Protein AF-A0A7J0FI01-F1 (afdb_monomer)

Secondary structure (DSSP, 8-state):
-HHHHHHHHH-HHHHHHHS--EE-TTT--EESTTHHHHHHHH--S--HHHIIIIIHHHHHHHHHHHHH---HHHHHHHHHHHHHHHTTHHHHTSS-TTHHHHHHHHHHHHHHHHHH-TTSHHHHHHHHHHHHHHHHHHHT--SS--S---------------------SS-HHHHHHHHHHHHHTHHHHHHHHHHHHHHS-HHHHHHHHHHHHHHHTTS-HHHHHHHHHHHHHHTT-GGGPPPS-------------------HHHHHHHHHHHHHHHHHHHHHHHHHHTTS-S--

Foldseek 3Di:
DVVLVCCQPVNPLVVCVVFPFDADPVVRDTGPLVCLVSLLVRQAQEAPCCLVVRLQVQLVVLQVSLVVDPDPVSSVVSPVSSLSSLLSLLSCLHNYLQLLPCVVVVLVVLLVCLVPPPSNLLSSLNSLLSLLVVLCVQLVVDDDDDDDDDDDDDDDDDDDDDDPPVPPSRHNVVSVSNLVSLQVSLLSNLLSLLVSLLVDDPVSNVSSLSSNLSSLLSYDPVSLVVSLVVLCVVLVNVVPDPDPDDDDDDDDDDDDDDPPDQDPSSVVSVVVSVCSVVSNVVSVVSVVVVVPDDDD

InterPro domains:
  IPR012978 RRP12, HEAT domain [PF08161] (6-197)

Solvent-accessible surface area (backbone atoms only — not comparable to full-atom values): 17340 Å² total; per-residue (Å²): 114,72,69,59,56,44,36,64,75,65,28,60,70,57,48,44,69,78,53,54,68,45,74,42,83,88,78,72,46,68,42,60,62,78,47,46,70,49,45,39,73,49,40,52,62,31,47,52,55,51,43,62,73,51,42,45,56,50,20,52,48,27,44,52,53,22,74,74,44,84,54,64,70,60,20,53,50,28,40,50,49,15,54,43,42,59,53,28,49,36,17,38,30,35,65,37,72,39,48,63,77,37,42,74,62,48,49,57,54,49,48,53,38,52,76,72,36,82,86,45,47,59,42,53,18,50,19,52,30,41,50,44,51,57,31,32,59,65,65,65,71,66,83,88,75,84,92,75,82,77,78,83,79,76,78,92,72,94,74,95,74,78,94,69,78,76,77,62,89,76,39,55,71,52,28,52,46,31,50,54,48,52,32,74,49,27,66,64,49,45,50,46,48,54,63,42,44,77,77,45,58,76,91,55,36,58,44,43,51,53,22,46,53,41,48,53,71,57,38,58,68,67,60,51,53,50,54,49,53,57,48,28,54,74,48,69,50,68,89,77,63,80,81,92,80,80,91,78,86,88,84,90,84,91,79,91,78,81,90,71,84,73,50,72,69,52,52,51,34,54,49,49,45,48,44,56,50,52,61,47,50,56,48,52,54,58,58,59,61,73,74,69,79,83,81,133

Nearest PDB structures (foldseek):
  7wtx-assembly1_K  TM=5.411E-01  e=5.285E-07  Homo sapiens
  7wtu-assembly1_K  TM=5.414E-01  e=5.055E-07  Homo sapiens
  7wtw-assembly1_K  TM=5.374E-01  e=1.253E-05  Homo sapiens

Structure (mmCIF, N/CA/C/O backbone):
data_AF-A0A7J0FI01-F1
#
_entry.id   AF-A0A7J0FI01-F1
#
loop_
_atom_site.group_PDB
_atom_site.id
_atom_site.type_symbol
_atom_site.label_atom_id
_atom_site.label_alt_id
_atom_site.label_comp_id
_atom_site.label_asym_id
_atom_site.label_entity_id
_atom_site.label_seq_id
_atom_site.pdbx_PDB_ins_code
_atom_site.Cartn_x
_atom_site.Cartn_y
_atom_site.Cartn_z
_atom_site.occupancy
_atom_site.B_iso_or_equiv
_atom_site.auth_seq_id
_atom_site.auth_comp_id
_atom_site.auth_asym_id
_atom_site.auth_atom_id
_atom_site.pdbx_PDB_model_num
ATOM 1 N N . MET A 1 1 ? -0.366 17.768 -19.518 1.00 55.47 1 MET A N 1
ATOM 2 C CA . MET A 1 1 ? -1.693 18.151 -18.984 1.00 55.47 1 MET A CA 1
ATOM 3 C C . MET A 1 1 ? -2.775 17.128 -19.343 1.00 55.47 1 MET A C 1
ATOM 5 O O . MET A 1 1 ? -3.400 16.618 -18.429 1.00 55.47 1 MET A O 1
ATOM 9 N N . TYR A 1 2 ? -2.934 16.732 -20.615 1.00 63.94 2 TYR A N 1
ATOM 10 C CA . TYR A 1 2 ? -4.004 15.812 -21.059 1.00 63.94 2 TYR A CA 1
ATOM 11 C C . TYR A 1 2 ? -4.051 14.431 -20.372 1.00 63.94 2 TYR A C 1
ATOM 13 O O . TYR A 1 2 ? -5.127 13.966 -20.002 1.00 63.94 2 TYR A O 1
ATOM 21 N N . TRP A 1 3 ? -2.901 13.798 -20.125 1.00 65.62 3 TRP A N 1
ATOM 22 C CA . TRP A 1 3 ? -2.858 12.483 -19.468 1.00 65.62 3 TRP A CA 1
ATOM 23 C C . TRP A 1 3 ? -3.247 12.513 -17.984 1.00 65.62 3 TRP A C 1
ATOM 25 O O . TRP A 1 3 ? -3.743 11.518 -17.467 1.00 65.62 3 TRP A O 1
ATOM 35 N N . LEU A 1 4 ? -3.084 13.659 -17.315 1.00 71.94 4 LEU A N 1
ATOM 36 C CA . LEU A 1 4 ? -3.450 13.826 -15.904 1.00 71.94 4 LEU A CA 1
ATOM 37 C C . LEU A 1 4 ? -4.969 13.773 -15.731 1.00 71.94 4 LEU A C 1
ATOM 39 O O . LEU A 1 4 ? -5.484 12.988 -14.941 1.00 71.94 4 LEU A O 1
ATOM 43 N N . CYS A 1 5 ? -5.681 14.564 -16.539 1.00 66.94 5 CYS A N 1
ATOM 44 C CA . CYS A 1 5 ? -7.140 14.595 -16.547 1.00 66.94 5 CYS A CA 1
ATOM 45 C C . CYS A 1 5 ? -7.731 13.234 -16.928 1.00 66.94 5 CYS A C 1
ATOM 47 O O . CYS A 1 5 ? -8.757 12.854 -16.378 1.00 66.94 5 CYS A O 1
ATOM 49 N N . CYS A 1 6 ? -7.070 12.474 -17.811 1.00 69.69 6 CYS A N 1
ATOM 50 C CA . CYS A 1 6 ? -7.510 11.121 -18.147 1.00 69.69 6 CYS A CA 1
ATOM 51 C C . CYS A 1 6 ? -7.448 10.175 -16.945 1.00 69.69 6 CYS A C 1
ATOM 53 O O . CYS A 1 6 ? -8.408 9.446 -16.726 1.00 69.69 6 CYS A O 1
ATOM 55 N N . VAL A 1 7 ? -6.362 10.173 -16.159 1.00 70.81 7 VAL A N 1
ATOM 56 C CA . VAL A 1 7 ? -6.252 9.270 -14.992 1.00 70.81 7 VAL A CA 1
ATOM 57 C C . VAL A 1 7 ? -7.341 9.557 -13.972 1.00 70.81 7 VAL A C 1
ATOM 59 O O . VAL A 1 7 ? -7.954 8.619 -13.475 1.00 70.81 7 VAL A O 1
ATOM 62 N N . ILE A 1 8 ? -7.637 10.833 -13.738 1.00 71.44 8 ILE A N 1
ATOM 63 C CA . ILE A 1 8 ? -8.691 11.250 -12.810 1.00 71.44 8 ILE A CA 1
ATOM 64 C C . ILE A 1 8 ? -10.086 10.910 -13.361 1.00 71.44 8 ILE A C 1
ATOM 66 O O . ILE A 1 8 ? -10.931 10.420 -12.624 1.00 71.44 8 ILE A O 1
ATOM 70 N N . ALA A 1 9 ? -10.342 11.158 -14.650 1.00 70.56 9 ALA A N 1
ATOM 71 C CA . ALA A 1 9 ? -11.678 11.002 -15.232 1.00 70.56 9 ALA A CA 1
ATOM 72 C C . ALA A 1 9 ? -12.030 9.553 -15.608 1.00 70.56 9 ALA A C 1
ATOM 74 O O . ALA A 1 9 ? -13.193 9.161 -15.555 1.00 70.56 9 ALA A O 1
ATOM 75 N N . ILE A 1 10 ? -11.044 8.768 -16.046 1.00 79.75 10 ILE A N 1
ATOM 76 C CA . ILE A 1 10 ? -11.244 7.423 -16.603 1.00 79.75 10 ILE A CA 1
ATOM 77 C C . ILE A 1 10 ? -10.832 6.341 -15.590 1.00 79.75 10 ILE A C 1
ATOM 79 O O . ILE A 1 10 ? -11.421 5.259 -15.579 1.00 79.75 10 ILE A O 1
ATOM 83 N N . GLY A 1 11 ? -9.863 6.632 -14.720 1.00 82.38 11 GLY A N 1
ATOM 84 C CA . GLY A 1 11 ? -9.314 5.696 -13.742 1.00 82.38 11 GLY A CA 1
ATOM 85 C C . GLY A 1 11 ? -8.123 4.884 -14.276 1.00 82.38 11 GLY A C 1
ATOM 86 O O . GLY A 1 11 ? -7.988 4.671 -15.489 1.00 82.38 11 GLY A O 1
ATOM 87 N N . PRO A 1 12 ? -7.236 4.407 -13.381 1.00 85.69 12 PRO A N 1
ATOM 88 C CA . PRO A 1 12 ? -6.020 3.686 -13.768 1.00 85.69 12 PRO A CA 1
ATOM 89 C C . PRO A 1 12 ? -6.296 2.379 -14.508 1.00 85.69 12 PRO A C 1
ATOM 91 O O . PRO A 1 12 ? -5.548 2.027 -15.414 1.00 85.69 12 PRO A O 1
ATOM 94 N N . GLU A 1 13 ? -7.371 1.680 -14.153 1.00 86.50 13 GLU A N 1
ATOM 95 C CA . GLU A 1 13 ? -7.697 0.348 -14.670 1.00 86.50 13 GLU A CA 1
ATOM 96 C C . GLU A 1 13 ? -7.953 0.389 -16.182 1.00 86.50 13 GLU A C 1
ATOM 98 O O . GLU A 1 13 ? -7.340 -0.332 -16.972 1.00 86.50 13 GLU A O 1
ATOM 103 N N . LYS A 1 14 ? -8.805 1.325 -16.607 1.00 85.50 14 LYS A N 1
ATOM 104 C CA . LYS A 1 14 ? -9.127 1.556 -18.017 1.00 85.50 14 LYS A CA 1
ATOM 105 C C . LYS A 1 14 ? -7.931 2.098 -18.797 1.00 85.50 14 LYS A C 1
ATOM 107 O O . LYS A 1 14 ? -7.712 1.678 -19.929 1.00 85.50 14 LYS A O 1
ATOM 112 N N . ILE A 1 15 ? -7.135 2.993 -18.208 1.00 87.31 15 ILE A N 1
ATOM 113 C CA . ILE A 1 15 ? -5.937 3.519 -18.880 1.00 87.31 15 ILE A CA 1
ATOM 114 C C . ILE A 1 15 ? -4.914 2.424 -19.115 1.00 87.31 15 ILE A C 1
ATOM 116 O O . ILE A 1 15 ? -4.394 2.331 -20.217 1.00 87.31 15 ILE A O 1
ATOM 120 N N . LEU A 1 16 ? -4.649 1.581 -18.122 1.00 86.31 16 LEU A N 1
ATOM 121 C CA . LEU A 1 16 ? -3.702 0.478 -18.266 1.00 86.31 16 LEU A CA 1
ATOM 122 C C . LEU A 1 16 ? -4.223 -0.625 -19.191 1.00 86.31 16 LEU A C 1
ATOM 124 O O . LEU A 1 16 ? -3.423 -1.346 -19.777 1.00 86.31 16 LEU A O 1
ATOM 128 N N . THR A 1 17 ? -5.542 -0.716 -19.381 1.00 85.56 17 THR A N 1
ATOM 129 C CA . THR A 1 17 ? -6.145 -1.573 -20.412 1.00 85.56 17 THR A CA 1
ATOM 130 C C . THR A 1 17 ? -5.902 -1.019 -21.822 1.00 85.56 17 THR A C 1
ATOM 132 O O . THR A 1 17 ? -5.594 -1.777 -22.736 1.00 85.56 17 THR A O 1
ATOM 135 N N . LEU A 1 18 ? -6.021 0.299 -22.014 1.00 85.75 18 LEU A N 1
ATOM 136 C CA . LEU A 1 18 ? -5.811 0.953 -23.315 1.00 85.75 18 LEU A CA 1
ATOM 137 C C . LEU A 1 18 ? -4.326 1.144 -23.658 1.00 85.75 18 LEU A C 1
ATOM 139 O O . LEU A 1 18 ? -3.939 1.092 -24.822 1.00 85.75 18 LEU A O 1
ATOM 143 N N . LEU A 1 19 ? -3.502 1.392 -22.643 1.00 86.56 19 LEU A N 1
ATOM 144 C CA . LEU A 1 19 ? -2.071 1.662 -22.732 1.00 86.56 19 LEU A CA 1
ATOM 145 C C . LEU A 1 19 ? -1.326 0.781 -21.727 1.00 86.56 19 LEU A C 1
ATOM 147 O O . LEU A 1 19 ? -0.858 1.273 -20.693 1.00 86.56 19 LEU A O 1
ATOM 151 N N . PRO A 1 20 ? -1.204 -0.526 -22.013 1.00 86.12 20 PRO A N 1
ATOM 152 C CA . PRO A 1 20 ? -0.473 -1.424 -21.143 1.00 86.12 20 PRO A CA 1
ATOM 153 C C . PRO A 1 20 ? 0.997 -1.010 -21.071 1.00 86.12 20 PRO A C 1
ATOM 155 O O . PRO A 1 20 ? 1.620 -0.614 -22.064 1.00 86.12 20 PRO A O 1
ATOM 158 N N . ILE A 1 21 ? 1.554 -1.112 -19.869 1.00 87.38 21 ILE A N 1
ATOM 159 C CA . ILE A 1 21 ? 2.995 -1.046 -19.653 1.00 87.38 21 ILE A CA 1
ATOM 160 C C . ILE A 1 21 ? 3.523 -2.449 -19.943 1.00 87.38 21 ILE A C 1
ATOM 162 O O . ILE A 1 21 ? 3.142 -3.396 -19.261 1.00 87.38 21 ILE A O 1
ATOM 166 N N . ASN A 1 22 ? 4.364 -2.586 -20.966 1.00 80.06 22 ASN A N 1
ATOM 167 C CA . ASN A 1 22 ? 4.876 -3.886 -21.393 1.00 80.06 22 ASN A CA 1
ATOM 168 C C . ASN A 1 22 ? 6.391 -3.854 -21.592 1.00 80.06 22 ASN A C 1
ATOM 170 O O . ASN A 1 22 ? 6.967 -2.805 -21.899 1.00 80.06 22 ASN A O 1
ATOM 174 N N . THR A 1 23 ? 7.017 -5.016 -21.453 1.00 75.69 23 THR A N 1
ATOM 175 C CA . THR A 1 23 ? 8.436 -5.233 -21.732 1.00 75.69 23 THR A CA 1
ATOM 176 C C . THR A 1 23 ? 8.562 -6.068 -22.996 1.00 75.69 23 THR A C 1
ATOM 178 O O . THR A 1 23 ? 8.040 -7.177 -23.066 1.00 75.69 23 THR A O 1
ATOM 181 N N . ASN A 1 24 ? 9.272 -5.549 -23.994 1.00 74.12 24 ASN A N 1
ATOM 182 C CA . ASN A 1 24 ? 9.609 -6.304 -25.192 1.00 74.12 24 ASN A CA 1
ATOM 183 C C . ASN A 1 24 ? 10.858 -7.138 -24.902 1.00 74.12 24 ASN A C 1
ATOM 185 O O . ASN A 1 24 ? 11.922 -6.581 -24.629 1.00 74.12 24 ASN A O 1
ATOM 189 N N . ALA A 1 25 ? 10.728 -8.464 -24.949 1.00 67.19 25 ALA A N 1
ATOM 190 C CA . ALA A 1 25 ? 11.825 -9.382 -24.640 1.00 67.19 25 ALA A CA 1
ATOM 191 C C . ALA A 1 25 ? 12.966 -9.326 -25.674 1.00 67.19 25 ALA A C 1
ATOM 193 O O . ALA A 1 25 ? 14.121 -9.530 -25.314 1.00 67.19 25 ALA A O 1
ATOM 194 N N . GLU A 1 26 ? 12.647 -9.016 -26.934 1.00 66.88 26 GLU A N 1
ATOM 195 C CA . GLU A 1 26 ? 13.613 -8.996 -28.042 1.00 66.88 26 GLU A CA 1
ATOM 196 C 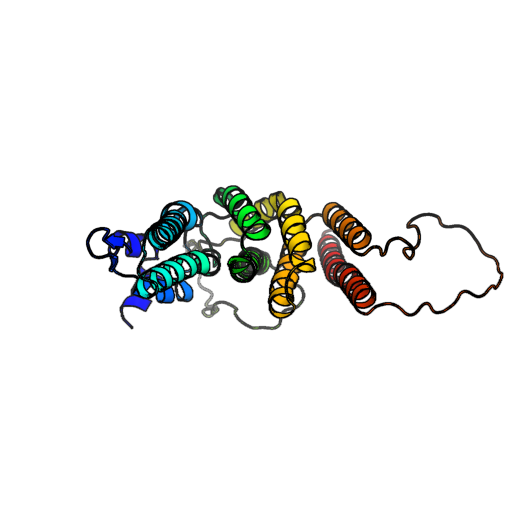C . GLU A 1 26 ? 14.566 -7.795 -27.954 1.00 66.88 26 GLU A C 1
ATOM 198 O O . GLU A 1 26 ? 15.783 -7.963 -28.001 1.00 66.88 26 GLU A O 1
ATOM 203 N N . ASP A 1 27 ? 14.022 -6.596 -27.720 1.00 67.50 27 ASP A N 1
ATOM 204 C CA . ASP A 1 27 ? 14.804 -5.351 -27.686 1.00 67.50 27 ASP A CA 1
ATOM 205 C C . ASP A 1 27 ? 15.098 -4.841 -26.266 1.00 67.50 27 ASP A C 1
ATOM 207 O O . ASP A 1 27 ? 15.739 -3.801 -26.091 1.00 67.50 27 ASP A O 1
ATOM 211 N N . LEU A 1 28 ? 14.602 -5.532 -25.232 1.00 69.81 28 LEU A N 1
ATOM 212 C CA . LEU A 1 28 ? 14.660 -5.112 -23.823 1.00 69.81 28 LEU A CA 1
ATOM 213 C C . LEU A 1 28 ? 14.077 -3.703 -23.582 1.00 69.81 28 LEU A C 1
ATOM 215 O O . LEU A 1 28 ? 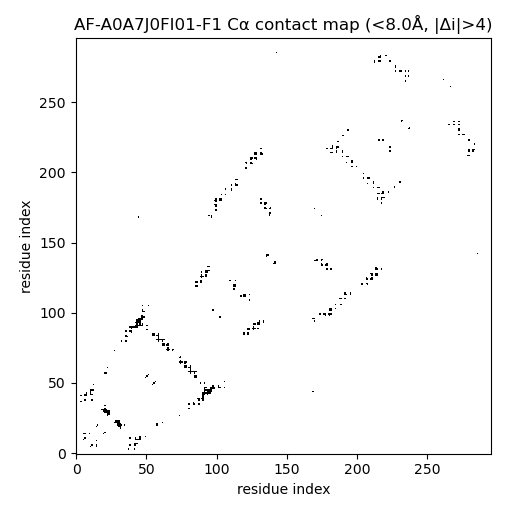14.402 -3.034 -22.595 1.00 69.81 28 LEU A O 1
ATOM 219 N N . THR A 1 29 ? 13.217 -3.235 -24.490 1.00 76.75 29 THR A N 1
ATOM 220 C CA . THR A 1 29 ? 12.555 -1.931 -24.415 1.00 76.75 29 THR A CA 1
ATOM 221 C C . THR A 1 29 ? 11.274 -2.034 -23.600 1.00 76.75 29 THR A C 1
ATOM 223 O O . THR A 1 29 ? 10.560 -3.035 -23.639 1.00 76.75 29 THR A O 1
ATOM 226 N N . CYS A 1 30 ? 10.975 -0.989 -22.829 1.00 82.56 30 CYS A N 1
ATOM 227 C CA . CYS A 1 30 ? 9.766 -0.927 -22.015 1.00 82.56 30 CYS A CA 1
ATOM 228 C C . CYS A 1 30 ? 8.844 0.166 -22.552 1.00 82.56 30 CYS A C 1
ATOM 230 O O . CYS A 1 30 ? 9.225 1.336 -22.624 1.00 82.56 30 CYS A O 1
ATOM 232 N N . SER A 1 31 ? 7.625 -0.215 -22.915 1.00 86.56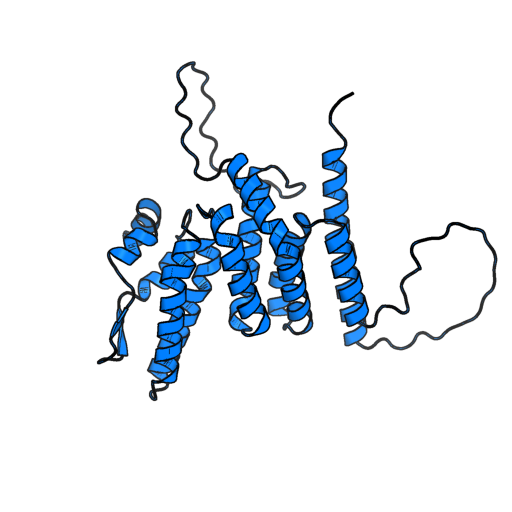 31 SER A N 1
ATOM 233 C CA . SER A 1 31 ? 6.614 0.704 -23.435 1.00 86.56 31 SER A CA 1
ATOM 234 C C . SER A 1 31 ? 5.816 1.326 -22.294 1.00 86.56 31 SER A C 1
ATOM 236 O O . SER A 1 31 ? 5.540 0.675 -21.290 1.00 86.56 31 SER A O 1
ATOM 238 N N . ASN A 1 32 ? 5.433 2.594 -22.451 1.00 88.25 32 ASN A N 1
ATOM 239 C CA . ASN A 1 32 ? 4.538 3.320 -21.540 1.00 88.25 32 ASN A CA 1
ATOM 240 C C . ASN A 1 32 ? 4.992 3.440 -20.070 1.00 88.25 32 ASN A C 1
ATOM 242 O O . ASN A 1 32 ? 4.208 3.849 -19.219 1.00 88.25 32 ASN A O 1
ATOM 246 N N . VAL A 1 33 ? 6.268 3.188 -19.752 1.00 90.62 33 VAL A N 1
ATOM 247 C CA . VAL A 1 33 ? 6.820 3.332 -18.383 1.00 90.62 33 VAL A CA 1
ATOM 248 C C . VAL A 1 33 ? 6.695 4.747 -17.810 1.00 90.62 33 VAL A C 1
ATOM 250 O O . VAL A 1 33 ? 6.675 4.928 -16.593 1.00 90.62 33 VAL A O 1
ATOM 253 N N . TRP A 1 34 ? 6.539 5.753 -18.675 1.00 90.50 34 TRP A N 1
ATOM 254 C CA . TRP A 1 34 ? 6.242 7.136 -18.295 1.00 90.50 34 TRP A CA 1
ATOM 255 C C . TRP A 1 34 ? 4.899 7.285 -17.554 1.00 90.50 34 TRP A C 1
ATOM 257 O O . TRP A 1 34 ? 4.698 8.286 -16.867 1.00 90.50 34 TRP A O 1
ATOM 267 N N . LEU A 1 35 ? 4.003 6.291 -17.629 1.00 91.25 35 LEU A N 1
ATOM 268 C CA . LEU A 1 35 ? 2.755 6.268 -16.864 1.00 91.25 35 LEU A CA 1
ATOM 269 C C . LEU A 1 35 ? 2.984 6.047 -15.367 1.00 91.25 35 LEU A C 1
ATOM 271 O O . LEU A 1 35 ? 2.210 6.566 -14.572 1.00 91.25 35 LEU A O 1
ATOM 275 N N . ILE A 1 36 ? 4.040 5.340 -14.953 1.00 92.88 36 ILE A N 1
ATOM 276 C CA . ILE A 1 36 ? 4.298 5.023 -13.536 1.00 92.88 36 ILE A CA 1
ATOM 277 C C . ILE A 1 36 ? 4.303 6.282 -12.642 1.00 92.88 36 ILE A C 1
ATOM 279 O O . ILE A 1 36 ? 3.531 6.330 -11.682 1.00 92.88 36 ILE A O 1
ATOM 283 N N . PRO A 1 37 ? 5.107 7.333 -12.912 1.00 91.44 37 PRO A N 1
ATOM 284 C CA . PRO A 1 37 ? 5.087 8.540 -12.081 1.00 91.44 37 PRO A CA 1
ATOM 285 C C . PRO A 1 37 ? 3.747 9.291 -12.125 1.00 91.44 37 PRO A C 1
ATOM 287 O O . PRO A 1 37 ? 3.390 9.956 -11.155 1.00 91.44 37 PRO A O 1
ATOM 290 N N . ILE A 1 38 ? 2.979 9.173 -13.212 1.00 90.44 38 ILE A N 1
ATOM 291 C CA . ILE A 1 38 ? 1.645 9.779 -13.310 1.00 90.44 38 ILE A CA 1
ATOM 292 C C . ILE A 1 38 ? 0.665 9.011 -12.423 1.00 90.44 38 ILE A C 1
ATOM 294 O O . ILE A 1 38 ? -0.014 9.607 -11.592 1.00 90.44 38 ILE A O 1
ATOM 298 N N . LEU A 1 39 ? 0.633 7.684 -12.529 1.00 91.31 39 LEU A N 1
ATOM 299 C CA . LEU A 1 39 ? -0.226 6.836 -11.708 1.00 91.31 39 LEU A CA 1
ATOM 300 C C . LEU A 1 39 ? 0.049 7.053 -10.214 1.00 91.31 39 LEU A C 1
ATOM 302 O O . LEU A 1 39 ? -0.883 7.210 -9.431 1.00 91.31 39 LEU A O 1
ATOM 306 N N . ARG A 1 40 ? 1.322 7.181 -9.824 1.00 92.19 40 ARG A N 1
ATOM 307 C CA . ARG A 1 40 ? 1.720 7.464 -8.435 1.00 92.19 40 ARG A CA 1
ATOM 308 C C . ARG A 1 40 ? 1.040 8.709 -7.861 1.00 92.19 40 ARG A C 1
ATOM 310 O O . ARG A 1 40 ? 0.675 8.734 -6.686 1.00 92.19 40 ARG A O 1
ATOM 317 N N . ASN A 1 41 ? 0.885 9.748 -8.672 1.00 88.06 41 ASN A N 1
ATOM 318 C CA . ASN A 1 41 ? 0.371 11.029 -8.204 1.00 88.06 41 ASN A CA 1
ATOM 319 C C . ASN A 1 41 ? -1.153 11.112 -8.317 1.00 88.06 41 ASN A C 1
ATOM 321 O O . ASN A 1 41 ? -1.782 11.658 -7.418 1.00 88.06 41 ASN A O 1
ATOM 325 N N . TYR A 1 42 ? -1.748 10.519 -9.353 1.00 85.81 42 TYR A N 1
ATOM 326 C CA . TYR A 1 42 ? -3.138 10.797 -9.730 1.00 85.81 42 TYR A CA 1
ATOM 327 C C . TYR A 1 42 ? -4.113 9.636 -9.532 1.00 85.81 42 TYR A C 1
ATOM 329 O O . TYR A 1 42 ? -5.310 9.831 -9.721 1.00 85.81 42 TYR A O 1
ATOM 337 N N . VAL A 1 43 ? -3.646 8.447 -9.141 1.00 87.75 43 VAL A N 1
ATOM 338 C CA . VAL A 1 43 ? -4.561 7.362 -8.765 1.00 87.75 43 VAL A CA 1
ATOM 339 C C . VAL A 1 43 ? -5.287 7.710 -7.467 1.00 87.75 43 VAL A C 1
ATOM 341 O O . VAL A 1 43 ? -4.661 8.038 -6.455 1.00 87.75 43 VAL A O 1
ATOM 344 N N . VAL A 1 44 ? -6.615 7.636 -7.542 1.00 84.56 44 VAL A N 1
ATOM 345 C CA . VAL A 1 44 ? -7.590 7.731 -6.451 1.00 84.56 44 VAL A CA 1
ATOM 346 C C . VAL A 1 44 ? -8.766 6.822 -6.837 1.00 84.56 44 VAL A C 1
ATOM 348 O O . VAL A 1 44 ? -8.982 6.590 -8.027 1.00 84.56 44 VAL A O 1
ATOM 351 N N . GLU A 1 45 ? -9.504 6.295 -5.860 1.00 87.62 45 GLU A N 1
ATOM 352 C CA . GLU A 1 45 ? -10.727 5.500 -6.083 1.00 87.62 45 GLU A CA 1
ATOM 353 C C . GLU A 1 45 ? -10.521 4.243 -6.947 1.00 87.62 45 GLU A C 1
ATOM 355 O O . GLU A 1 45 ? -11.364 3.870 -7.760 1.00 87.62 45 GLU A O 1
ATOM 360 N N . SER A 1 46 ? -9.390 3.557 -6.761 1.00 89.56 46 SER A N 1
ATOM 361 C CA . SER A 1 46 ? -9.034 2.356 -7.531 1.00 89.56 46 SER A CA 1
ATOM 362 C C . SER A 1 46 ? -9.216 1.061 -6.736 1.00 89.56 46 SER A C 1
ATOM 364 O O . SER A 1 46 ? -9.181 1.062 -5.507 1.00 89.56 46 SER A O 1
ATOM 366 N N . SER A 1 47 ? -9.355 -0.074 -7.426 1.00 93.88 47 SER A N 1
ATOM 367 C CA . SER A 1 47 ? -9.363 -1.394 -6.785 1.00 93.88 47 SER A CA 1
ATOM 368 C C . SER A 1 47 ? -7.976 -1.801 -6.258 1.00 93.88 47 SER A C 1
ATOM 370 O O . SER A 1 47 ? -6.976 -1.769 -6.983 1.00 93.88 47 SER A O 1
ATOM 372 N N . LEU A 1 48 ? -7.915 -2.273 -5.007 1.00 95.88 48 LEU A N 1
ATOM 373 C CA . LEU A 1 48 ? -6.749 -2.987 -4.468 1.00 95.88 48 LEU A CA 1
ATOM 374 C C . LEU A 1 48 ? -6.564 -4.337 -5.169 1.00 95.88 48 LEU A C 1
ATOM 376 O O . LEU A 1 48 ? -5.435 -4.795 -5.342 1.00 95.88 48 LEU A O 1
ATOM 380 N N . GLY A 1 49 ? -7.667 -4.970 -5.581 1.00 96.12 49 GLY A N 1
ATOM 381 C CA . GLY A 1 49 ? -7.651 -6.148 -6.445 1.00 96.12 49 GLY A CA 1
ATOM 382 C C . GLY A 1 49 ? -6.876 -5.890 -7.732 1.00 96.12 49 GLY A C 1
ATOM 383 O O . GLY A 1 49 ? -5.944 -6.631 -8.023 1.00 96.12 49 GLY A O 1
ATOM 384 N N . PHE A 1 50 ? -7.162 -4.789 -8.431 1.00 95.00 50 PHE A N 1
ATOM 385 C CA . PHE A 1 50 ? -6.440 -4.420 -9.651 1.00 95.00 50 PHE A CA 1
ATOM 386 C C . PHE A 1 50 ? -4.934 -4.240 -9.409 1.00 95.00 50 PHE A C 1
ATOM 388 O O . PHE A 1 50 ? -4.117 -4.715 -10.200 1.00 95.00 50 PHE A O 1
ATOM 395 N N . PHE A 1 51 ? -4.542 -3.603 -8.299 1.00 95.81 51 PHE A N 1
ATOM 396 C CA . PHE A 1 51 ? -3.126 -3.501 -7.930 1.00 95.81 51 PHE A CA 1
ATOM 397 C C . PHE A 1 51 ? -2.473 -4.888 -7.826 1.00 95.81 51 PHE A C 1
ATOM 399 O O . PHE A 1 51 ? -1.422 -5.122 -8.423 1.00 95.81 51 PHE A O 1
ATOM 406 N N . MET A 1 52 ? -3.106 -5.824 -7.120 1.00 96.38 52 MET A N 1
ATOM 407 C CA . MET A 1 52 ? -2.568 -7.176 -6.929 1.00 96.38 52 MET A CA 1
ATOM 408 C C . MET A 1 52 ? -2.620 -8.044 -8.192 1.00 96.38 52 MET A C 1
ATOM 410 O O . MET A 1 52 ? -1.752 -8.887 -8.378 1.00 96.38 52 MET A O 1
ATOM 414 N N . GLU A 1 53 ? -3.617 -7.857 -9.053 1.00 95.25 53 GLU A N 1
ATOM 415 C CA . GLU A 1 53 ? -3.848 -8.699 -10.235 1.00 95.25 53 GLU A CA 1
ATOM 416 C C . GLU A 1 53 ? -3.082 -8.199 -11.473 1.00 95.25 53 GLU A C 1
ATOM 418 O O . GLU A 1 53 ? -2.740 -8.999 -12.340 1.00 95.25 53 GLU A O 1
ATOM 423 N N . HIS A 1 54 ? -2.747 -6.904 -11.543 1.00 93.38 54 HIS A N 1
ATOM 424 C CA . HIS A 1 54 ? -2.078 -6.307 -12.708 1.00 93.38 54 HIS A CA 1
ATOM 425 C C . HIS A 1 54 ? -0.747 -5.621 -12.383 1.00 93.38 54 HIS A C 1
ATOM 427 O O . HIS A 1 54 ? 0.242 -5.840 -13.083 1.00 93.38 54 HIS A O 1
ATOM 433 N N . ILE A 1 55 ? -0.686 -4.797 -11.331 1.00 94.69 55 ILE A N 1
ATOM 434 C CA . ILE A 1 55 ? 0.525 -4.014 -11.019 1.00 94.69 55 ILE A CA 1
ATOM 435 C C . ILE A 1 55 ? 1.607 -4.888 -10.383 1.00 94.69 55 ILE A C 1
ATOM 437 O O . ILE A 1 55 ? 2.781 -4.763 -10.731 1.00 94.69 55 ILE A O 1
ATOM 441 N N . VAL A 1 56 ? 1.225 -5.786 -9.475 1.00 94.81 56 VAL A N 1
ATOM 442 C CA . VAL A 1 56 ? 2.156 -6.707 -8.809 1.00 94.81 56 VAL A CA 1
ATOM 443 C C . VAL A 1 56 ? 2.836 -7.650 -9.815 1.00 94.81 56 VAL A C 1
ATOM 445 O O . VAL A 1 56 ? 4.069 -7.635 -9.866 1.00 94.81 56 VAL A O 1
ATOM 448 N N . PRO A 1 57 ? 2.111 -8.381 -10.690 1.00 94.44 57 PRO A N 1
ATOM 449 C CA . PRO A 1 57 ? 2.749 -9.222 -11.705 1.00 94.44 57 PRO A CA 1
ATOM 450 C C . PRO A 1 57 ? 3.644 -8.437 -12.668 1.00 94.44 57 PRO A C 1
ATOM 452 O O . PRO A 1 57 ? 4.694 -8.930 -13.082 1.00 94.44 57 PRO A O 1
ATOM 455 N N . LEU A 1 58 ? 3.270 -7.197 -13.001 1.00 92.81 58 LEU A N 1
ATOM 456 C CA . LEU A 1 58 ? 4.101 -6.313 -13.815 1.00 92.81 58 LEU A CA 1
ATOM 457 C C . LEU A 1 58 ? 5.423 -5.972 -13.107 1.00 92.81 58 LEU A C 1
ATOM 459 O O . LEU A 1 58 ? 6.492 -6.055 -13.714 1.00 92.81 58 LEU A O 1
ATOM 463 N N . ALA A 1 59 ? 5.371 -5.633 -11.818 1.00 93.44 59 ALA A N 1
ATOM 464 C CA . ALA A 1 59 ? 6.560 -5.349 -11.021 1.00 93.44 59 ALA A CA 1
ATOM 465 C C . ALA A 1 59 ? 7.487 -6.574 -10.923 1.00 93.44 59 ALA A C 1
ATOM 467 O O . ALA A 1 59 ? 8.704 -6.451 -11.085 1.00 93.44 59 ALA A O 1
ATOM 468 N N . GLU A 1 60 ? 6.918 -7.763 -10.717 1.00 92.50 60 GLU A N 1
ATOM 469 C CA . GLU A 1 60 ? 7.659 -9.029 -10.711 1.00 92.50 60 GLU A CA 1
ATOM 470 C C . GLU A 1 60 ? 8.271 -9.353 -12.078 1.00 92.50 60 GLU A C 1
ATOM 472 O O . GLU A 1 60 ? 9.398 -9.844 -12.147 1.00 92.50 60 GLU A O 1
ATOM 477 N N . SER A 1 61 ? 7.570 -9.046 -13.172 1.00 91.75 61 SER A N 1
ATOM 478 C CA . SER A 1 61 ? 8.088 -9.210 -14.534 1.00 91.75 61 SER A CA 1
ATOM 479 C C . SER A 1 61 ? 9.322 -8.339 -14.783 1.00 91.75 61 SER A C 1
ATOM 481 O O . SER A 1 61 ? 10.343 -8.832 -15.275 1.00 91.75 61 SER A O 1
ATOM 483 N N . PHE A 1 62 ? 9.285 -7.070 -14.363 1.00 91.88 62 PHE A N 1
ATOM 484 C CA . PHE A 1 62 ? 10.452 -6.187 -14.426 1.00 91.88 62 PHE A CA 1
ATOM 485 C C . PHE A 1 62 ? 11.612 -6.696 -13.565 1.00 91.88 62 PHE A C 1
ATOM 487 O O . PHE A 1 62 ? 12.761 -6.678 -14.011 1.00 91.88 62 PHE A O 1
ATOM 494 N N . GLN A 1 63 ? 11.324 -7.195 -12.360 1.00 90.94 63 GLN A N 1
ATOM 495 C CA . GLN A 1 63 ? 12.338 -7.756 -11.465 1.00 90.94 63 GLN A CA 1
ATOM 496 C C . GLN A 1 63 ? 12.999 -9.008 -12.063 1.00 90.94 63 GLN A C 1
ATOM 498 O O . GLN A 1 63 ? 14.225 -9.132 -12.029 1.00 90.94 63 GLN A O 1
ATOM 503 N N . ARG A 1 64 ? 12.206 -9.908 -12.659 1.00 90.44 64 ARG A N 1
ATOM 504 C CA . ARG A 1 64 ? 12.695 -11.108 -13.353 1.00 90.44 64 ARG A CA 1
ATOM 505 C C . ARG A 1 64 ? 13.561 -10.729 -14.550 1.00 90.44 64 ARG A C 1
ATOM 507 O O . ARG A 1 64 ? 14.719 -11.130 -14.611 1.00 90.44 64 ARG A O 1
ATOM 514 N N . SER A 1 65 ? 13.060 -9.850 -15.414 1.00 88.19 65 SER A N 1
ATOM 515 C CA . SER A 1 65 ? 13.804 -9.362 -16.582 1.00 88.19 65 SER A CA 1
ATOM 516 C C . SER A 1 65 ? 15.127 -8.701 -16.173 1.00 88.19 65 SER A C 1
ATOM 518 O O . SER A 1 65 ? 16.157 -8.898 -16.810 1.00 88.19 65 SER A O 1
ATOM 520 N N . SER A 1 66 ? 15.139 -7.954 -15.064 1.00 88.62 66 SER A N 1
ATOM 521 C CA . SER A 1 66 ? 16.358 -7.348 -14.517 1.00 88.62 66 SER A CA 1
ATOM 522 C C . SER A 1 66 ? 17.420 -8.402 -14.163 1.00 88.62 66 SER A C 1
ATOM 524 O O . SER A 1 66 ? 18.595 -8.215 -14.479 1.00 88.62 66 SER A O 1
ATOM 526 N N . SER A 1 67 ? 17.025 -9.536 -13.572 1.00 87.38 67 SER A N 1
ATOM 527 C CA . SER A 1 67 ? 17.963 -10.615 -13.217 1.00 87.38 67 SER A CA 1
ATOM 528 C C . SER A 1 67 ? 18.581 -11.343 -14.417 1.00 87.38 67 SER A C 1
ATOM 530 O O . SER A 1 67 ? 19.710 -11.823 -14.322 1.00 87.38 67 SER A O 1
ATOM 532 N N . GLU A 1 68 ? 17.888 -11.381 -15.554 1.00 86.56 68 GLU A N 1
ATOM 533 C CA . GLU A 1 68 ? 18.333 -12.082 -16.767 1.00 86.56 68 GLU A CA 1
ATOM 534 C C . GLU A 1 68 ? 19.266 -11.218 -17.638 1.00 86.56 68 GLU A C 1
ATOM 536 O O . GLU A 1 68 ? 20.076 -11.726 -18.422 1.00 86.56 68 GLU A O 1
ATOM 541 N N . VAL A 1 69 ? 19.208 -9.892 -17.482 1.00 86.81 69 VAL A N 1
ATOM 542 C CA . VAL A 1 69 ? 19.962 -8.946 -18.309 1.00 86.81 69 VAL A CA 1
ATOM 543 C C . VAL A 1 69 ? 21.389 -8.733 -17.793 1.00 86.81 69 VAL A C 1
ATOM 545 O O . VAL A 1 69 ? 21.639 -8.206 -16.707 1.00 86.81 69 VAL A O 1
ATOM 548 N N . LYS A 1 70 ? 22.371 -9.037 -18.652 1.00 84.75 70 LYS A N 1
ATOM 549 C CA . LYS A 1 70 ? 23.804 -8.824 -18.365 1.00 84.75 70 LYS A CA 1
ATOM 550 C C . LYS A 1 70 ? 24.217 -7.346 -18.394 1.00 84.75 70 LYS A C 1
ATOM 552 O O . LYS A 1 70 ? 25.116 -6.937 -17.658 1.00 84.75 70 LYS A O 1
ATOM 557 N N . LYS A 1 71 ? 23.581 -6.529 -19.243 1.00 86.50 71 LYS A N 1
ATOM 558 C CA . LYS A 1 71 ? 23.936 -5.111 -19.427 1.00 86.50 71 LYS A CA 1
ATOM 559 C C . LYS A 1 71 ? 23.478 -4.278 -18.225 1.00 86.50 71 LYS A C 1
ATOM 561 O O . LYS A 1 71 ? 22.287 -4.035 -18.051 1.00 86.50 71 LYS A O 1
ATOM 566 N N . SER A 1 72 ? 24.443 -3.781 -17.446 1.00 85.56 72 SER A N 1
ATOM 567 C CA . SER A 1 72 ? 24.208 -3.075 -16.171 1.00 85.56 72 SER A CA 1
ATOM 568 C C . SER A 1 72 ? 23.194 -1.922 -16.263 1.00 85.56 72 SER A C 1
ATOM 570 O O . SER A 1 72 ? 22.325 -1.796 -15.405 1.00 85.56 72 SER A O 1
ATOM 572 N N . VAL A 1 73 ? 23.248 -1.120 -17.333 1.00 86.88 73 VAL A N 1
ATOM 573 C CA . VAL A 1 73 ? 22.346 0.034 -17.530 1.00 86.88 73 VAL A CA 1
ATOM 574 C C . VAL A 1 73 ? 20.882 -0.394 -17.695 1.00 86.88 73 VAL A C 1
ATOM 576 O O . VAL A 1 73 ? 19.985 0.189 -17.085 1.00 86.88 73 VAL A O 1
ATOM 579 N N . ILE A 1 74 ? 20.633 -1.434 -18.495 1.00 85.88 74 ILE A N 1
ATOM 580 C CA . ILE A 1 74 ? 19.276 -1.942 -18.737 1.00 85.88 74 ILE A CA 1
ATOM 581 C C . ILE A 1 74 ? 18.753 -2.621 -17.469 1.00 85.88 74 ILE A C 1
ATOM 583 O O . ILE A 1 74 ? 17.632 -2.350 -17.047 1.00 85.88 74 ILE A O 1
ATOM 587 N N . ARG A 1 75 ? 19.598 -3.419 -16.804 1.00 88.25 75 ARG A N 1
ATOM 588 C CA . ARG A 1 75 ? 19.282 -4.034 -15.509 1.00 88.25 75 ARG A CA 1
ATOM 589 C C . ARG A 1 75 ? 18.826 -2.999 -14.478 1.00 88.25 75 ARG A C 1
ATOM 591 O O . ARG A 1 75 ? 17.784 -3.190 -13.854 1.00 88.25 75 ARG A O 1
ATOM 598 N N . GLY A 1 76 ? 19.573 -1.899 -14.336 1.00 89.12 76 GLY A N 1
ATOM 599 C CA . GLY A 1 76 ? 19.228 -0.807 -13.422 1.00 89.12 76 GLY A CA 1
ATOM 600 C C . GLY A 1 76 ? 17.910 -0.117 -13.781 1.00 89.12 76 GLY A C 1
ATOM 601 O O . GLY A 1 76 ? 17.116 0.183 -12.894 1.00 89.12 76 GLY A O 1
ATOM 602 N N . SER A 1 77 ? 17.632 0.064 -15.075 1.00 90.94 77 SER A N 1
ATOM 603 C CA . SER A 1 77 ? 16.367 0.648 -15.547 1.00 90.94 77 SER A CA 1
ATOM 604 C C . SER A 1 77 ? 15.169 -0.249 -15.218 1.00 90.94 77 SER A C 1
ATOM 606 O O . SER A 1 77 ? 14.183 0.223 -14.662 1.00 90.94 77 SER A O 1
ATOM 608 N N . LEU A 1 78 ? 15.280 -1.557 -15.473 1.00 91.12 78 LEU A N 1
ATOM 609 C CA . LEU A 1 78 ? 14.241 -2.540 -15.142 1.00 91.12 78 LEU A CA 1
ATOM 610 C C . LEU A 1 78 ? 13.989 -2.619 -13.634 1.00 91.12 78 LEU A C 1
ATOM 612 O O . LEU A 1 78 ? 12.840 -2.633 -13.199 1.00 91.12 78 LEU A O 1
ATOM 616 N N . GLN A 1 79 ? 15.051 -2.591 -12.826 1.00 92.31 79 GLN A N 1
ATOM 617 C CA . GLN A 1 79 ? 14.921 -2.543 -11.373 1.00 92.31 79 GLN A CA 1
ATOM 618 C C . GLN A 1 79 ? 14.200 -1.260 -10.924 1.00 92.31 79 GLN A C 1
ATOM 620 O O . GLN A 1 79 ? 13.290 -1.318 -10.098 1.00 92.31 79 GLN A O 1
ATOM 625 N N . ALA A 1 80 ? 14.536 -0.106 -11.509 1.00 92.38 80 ALA A N 1
ATOM 626 C CA . ALA A 1 80 ? 13.841 1.149 -11.231 1.00 92.38 80 ALA A CA 1
ATOM 627 C C . ALA A 1 80 ? 12.352 1.094 -11.619 1.00 92.38 80 ALA A C 1
ATOM 629 O O . ALA A 1 80 ? 11.516 1.609 -10.877 1.00 92.38 80 ALA A O 1
ATOM 630 N N . TYR A 1 81 ? 11.993 0.435 -12.725 1.00 93.69 81 TYR A N 1
ATOM 631 C CA . TYR A 1 81 ? 10.591 0.229 -13.108 1.00 93.69 81 TYR A CA 1
ATOM 632 C C . TYR A 1 81 ? 9.853 -0.703 -12.145 1.00 93.69 81 TYR A C 1
ATOM 634 O O . TYR A 1 81 ? 8.726 -0.388 -11.759 1.00 93.69 81 TYR A O 1
ATOM 642 N N . ALA A 1 82 ? 10.493 -1.783 -11.684 1.00 93.50 82 ALA A N 1
ATOM 643 C CA . ALA A 1 82 ? 9.941 -2.661 -10.652 1.00 93.50 82 ALA A CA 1
ATOM 644 C C . ALA A 1 82 ? 9.649 -1.877 -9.361 1.00 93.50 82 ALA A C 1
ATOM 646 O O . ALA A 1 82 ? 8.514 -1.866 -8.882 1.00 93.50 82 ALA A O 1
ATOM 647 N N . HIS A 1 83 ? 10.634 -1.133 -8.840 1.00 94.06 83 HIS A N 1
ATOM 648 C CA . HIS A 1 83 ? 10.446 -0.255 -7.676 1.00 94.06 83 HIS A CA 1
ATOM 649 C C . HIS A 1 83 ? 9.374 0.816 -7.919 1.00 94.06 83 HIS A C 1
ATOM 651 O O . HIS A 1 83 ? 8.597 1.150 -7.021 1.00 94.06 83 HIS A O 1
ATOM 657 N N . GLY A 1 84 ? 9.311 1.345 -9.141 1.00 94.50 84 GLY A N 1
ATOM 658 C CA . GLY A 1 84 ? 8.308 2.303 -9.576 1.00 94.50 84 GLY A CA 1
ATOM 659 C C . GLY A 1 84 ? 6.887 1.757 -9.446 1.00 94.50 84 GLY A C 1
ATOM 660 O O . GLY A 1 84 ? 6.048 2.443 -8.861 1.00 94.50 84 GLY A O 1
ATOM 661 N N . CYS A 1 85 ? 6.653 0.532 -9.930 1.00 94.94 85 CYS A N 1
ATOM 662 C CA . CYS A 1 85 ? 5.368 -0.172 -9.857 1.00 94.94 85 CYS A CA 1
ATOM 663 C C . CYS A 1 85 ? 4.977 -0.484 -8.412 1.00 94.94 85 CYS A C 1
ATOM 665 O O . CYS A 1 85 ? 3.870 -0.168 -7.984 1.00 94.94 85 CYS A O 1
ATOM 667 N N . TRP A 1 86 ? 5.909 -1.023 -7.628 1.00 95.44 86 TRP A N 1
ATOM 668 C CA . TRP A 1 86 ? 5.684 -1.295 -6.211 1.00 95.44 86 TRP A CA 1
ATOM 669 C C . TRP A 1 86 ? 5.337 -0.035 -5.412 1.00 95.44 86 TRP A C 1
ATOM 671 O O . TRP A 1 86 ? 4.445 -0.046 -4.564 1.00 95.44 86 TRP A O 1
ATOM 681 N N . GLY A 1 87 ? 5.987 1.087 -5.723 1.00 95.12 87 GLY A N 1
ATOM 682 C CA . GLY A 1 87 ? 5.681 2.371 -5.102 1.00 95.12 87 GLY A CA 1
ATOM 683 C C . GLY A 1 87 ? 4.384 3.029 -5.585 1.00 95.12 87 GLY A C 1
ATOM 684 O O . GLY A 1 87 ? 4.098 4.145 -5.160 1.00 95.12 87 GLY A O 1
ATOM 685 N N . LEU A 1 88 ? 3.589 2.376 -6.440 1.00 96.00 88 LEU A N 1
ATOM 686 C CA . LEU A 1 88 ? 2.202 2.782 -6.694 1.00 96.00 88 LEU A CA 1
ATOM 687 C C . LEU A 1 88 ? 1.268 2.394 -5.544 1.00 96.00 88 LEU A C 1
ATOM 689 O O . LEU A 1 88 ? 0.192 2.976 -5.438 1.00 96.00 88 LEU A O 1
ATOM 693 N N . LEU A 1 89 ? 1.676 1.467 -4.669 1.00 97.25 89 LEU A N 1
ATOM 694 C CA . LEU A 1 89 ? 0.855 0.963 -3.567 1.00 97.25 89 LEU A CA 1
ATOM 695 C C . LEU A 1 89 ? 0.169 2.081 -2.748 1.00 97.25 89 LEU A C 1
ATOM 697 O O . LEU A 1 89 ? -1.051 2.012 -2.603 1.00 97.25 89 LEU A O 1
ATOM 701 N N . PRO A 1 90 ? 0.865 3.136 -2.264 1.00 96.50 90 PRO A N 1
ATOM 702 C CA . PRO A 1 90 ? 0.204 4.221 -1.535 1.00 96.50 90 PRO A CA 1
ATOM 703 C C . PRO A 1 90 ? -0.910 4.908 -2.327 1.00 96.50 90 PRO A C 1
ATOM 705 O O . PRO A 1 90 ? -1.919 5.294 -1.750 1.00 96.50 90 PRO A O 1
ATOM 708 N N . ALA A 1 91 ? -0.742 5.054 -3.644 1.00 94.81 91 ALA A N 1
ATOM 709 C CA . ALA A 1 91 ? -1.727 5.705 -4.498 1.00 94.81 91 ALA A CA 1
ATOM 710 C C . ALA A 1 91 ? -2.997 4.853 -4.639 1.00 94.81 91 ALA A C 1
ATOM 712 O O . ALA A 1 91 ? -4.100 5.375 -4.522 1.00 94.81 91 ALA A O 1
ATOM 713 N N . PHE A 1 92 ? -2.849 3.534 -4.790 1.00 95.50 92 PHE A N 1
ATOM 714 C CA . PHE A 1 92 ? -3.981 2.597 -4.800 1.00 95.50 92 PHE A CA 1
ATOM 715 C C . PHE A 1 92 ? -4.698 2.501 -3.446 1.00 95.50 92 PHE A C 1
ATOM 717 O O . PHE A 1 92 ? -5.859 2.107 -3.394 1.00 95.50 92 PHE A O 1
ATOM 724 N N . CYS A 1 93 ? -4.045 2.906 -2.356 1.00 95.62 93 CYS A N 1
ATOM 725 C CA . CYS A 1 93 ? -4.659 2.988 -1.034 1.00 95.62 93 CYS A CA 1
ATOM 726 C C . CYS A 1 93 ? -5.457 4.280 -0.779 1.00 95.62 93 CYS A C 1
ATOM 728 O O . CYS A 1 93 ? -6.112 4.357 0.265 1.00 95.62 93 CYS A O 1
ATOM 730 N N . ARG A 1 94 ? -5.478 5.243 -1.718 1.00 93.12 94 ARG A N 1
ATOM 731 C CA . ARG A 1 94 ? -6.320 6.452 -1.647 1.00 93.12 94 ARG A CA 1
ATOM 732 C C . ARG A 1 94 ? -7.747 6.155 -2.114 1.00 93.12 94 ARG A C 1
ATOM 734 O O . ARG A 1 94 ? -8.012 6.018 -3.308 1.00 93.12 94 ARG A O 1
ATOM 741 N N . HIS A 1 95 ? -8.670 6.093 -1.167 1.00 90.38 95 HIS A N 1
ATOM 742 C CA . HIS A 1 95 ? -10.095 5.782 -1.338 1.00 90.38 95 HIS A CA 1
ATOM 743 C C . HIS A 1 95 ? -10.416 4.488 -2.121 1.00 90.38 95 HIS A C 1
ATOM 745 O O . HIS A 1 95 ? -11.318 4.493 -2.954 1.00 90.38 95 HIS A O 1
ATOM 751 N N . PRO A 1 96 ? -9.732 3.356 -1.879 1.00 93.56 96 PRO A N 1
ATOM 752 C CA . PRO A 1 96 ? -9.973 2.103 -2.582 1.00 93.56 96 PRO A CA 1
ATOM 753 C C . PRO A 1 96 ? -11.413 1.612 -2.486 1.00 93.56 96 PRO A C 1
ATOM 755 O O . PRO A 1 96 ? -12.027 1.599 -1.413 1.00 93.56 96 PRO A O 1
ATOM 758 N N . THR A 1 97 ? -11.913 1.107 -3.607 1.00 92.75 97 THR A N 1
ATOM 759 C CA . THR A 1 97 ? -13.317 0.708 -3.784 1.00 92.75 97 THR A CA 1
ATOM 760 C C . THR A 1 97 ? -13.660 -0.642 -3.142 1.00 92.75 97 THR A C 1
ATOM 762 O O . THR A 1 97 ? -14.831 -0.944 -2.905 1.00 92.75 97 THR A O 1
ATOM 765 N N . ASP A 1 98 ? -12.656 -1.460 -2.813 1.00 94.75 98 ASP A N 1
ATOM 766 C CA . ASP A 1 98 ? -12.813 -2.873 -2.446 1.00 94.75 98 ASP A CA 1
ATOM 767 C C . ASP A 1 98 ? -11.997 -3.309 -1.211 1.00 94.75 98 ASP A C 1
ATOM 769 O O . ASP A 1 98 ? -11.763 -4.504 -1.011 1.00 94.75 98 ASP A O 1
ATOM 773 N N . THR A 1 99 ? -11.615 -2.371 -0.332 1.00 95.31 99 THR A N 1
ATOM 774 C CA . THR A 1 99 ? -10.814 -2.665 0.880 1.00 95.31 99 THR A CA 1
ATOM 775 C C . THR A 1 99 ? -11.385 -3.813 1.704 1.00 95.31 99 THR A C 1
ATOM 777 O O . THR A 1 99 ? -10.674 -4.776 1.984 1.00 95.31 99 THR A O 1
ATOM 780 N N . TYR A 1 100 ? -12.674 -3.767 2.051 1.00 94.56 100 TYR A N 1
ATOM 781 C CA . TYR A 1 100 ? -13.308 -4.818 2.852 1.00 94.56 100 TYR A CA 1
ATOM 782 C C . TYR A 1 100 ? -13.275 -6.217 2.203 1.00 94.56 100 TYR A C 1
ATOM 784 O O . TYR A 1 100 ? -13.482 -7.206 2.899 1.00 94.56 100 TYR A O 1
ATOM 792 N N . GLN A 1 101 ? -13.041 -6.318 0.891 1.00 95.75 101 GLN A N 1
ATOM 793 C CA . GLN A 1 101 ? -12.961 -7.592 0.167 1.00 95.75 101 GLN A CA 1
ATOM 794 C C . GLN A 1 101 ? -11.516 -8.064 0.006 1.00 95.75 101 GLN A C 1
ATOM 796 O O . GLN A 1 101 ? -11.229 -9.252 0.134 1.00 95.75 101 GLN A O 1
ATOM 801 N N . LYS A 1 102 ? -10.604 -7.140 -0.309 1.00 97.12 102 LYS A N 1
ATOM 802 C CA . LYS A 1 102 ? -9.255 -7.468 -0.787 1.00 97.12 102 LYS A CA 1
ATOM 803 C C . LYS A 1 102 ? -8.156 -7.247 0.256 1.00 97.12 102 LYS A C 1
ATOM 805 O O . LYS A 1 102 ? -7.056 -7.769 0.074 1.00 97.12 102 LYS A O 1
ATOM 810 N N . PHE A 1 103 ? -8.427 -6.538 1.358 1.00 96.94 103 PHE A N 1
ATOM 811 C CA . PHE A 1 103 ? -7.384 -6.177 2.326 1.00 96.94 103 PHE A CA 1
ATOM 812 C C . PHE A 1 103 ? -6.708 -7.385 2.979 1.00 96.94 103 PHE A C 1
ATOM 814 O O . PHE A 1 103 ? -5.501 -7.353 3.164 1.00 96.94 103 PHE A O 1
ATOM 821 N N . GLY A 1 104 ? -7.430 -8.472 3.268 1.00 96.62 104 GLY A N 1
ATOM 822 C CA . GLY A 1 104 ? -6.811 -9.674 3.843 1.00 96.62 104 GLY A CA 1
ATOM 823 C C . GLY A 1 104 ? -5.725 -10.284 2.943 1.00 96.62 104 GLY A C 1
ATOM 824 O O . GLY A 1 104 ? -4.667 -10.685 3.424 1.00 96.62 104 GLY A O 1
ATOM 825 N N . THR A 1 105 ? -5.949 -10.309 1.625 1.00 96.94 105 THR A N 1
ATOM 826 C CA . THR A 1 105 ? -4.941 -10.755 0.647 1.00 96.94 105 THR A CA 1
ATOM 827 C C . THR A 1 105 ? -3.789 -9.761 0.558 1.00 96.94 105 THR A C 1
ATOM 829 O O . THR A 1 105 ? -2.626 -10.166 0.581 1.00 96.94 105 THR A O 1
ATOM 832 N N . LEU A 1 106 ? -4.105 -8.462 0.532 1.00 97.31 106 LEU A N 1
ATOM 833 C CA . LEU A 1 106 ? -3.095 -7.411 0.525 1.00 97.31 106 LEU A CA 1
ATOM 834 C C . LEU A 1 106 ? -2.205 -7.495 1.772 1.00 97.31 106 LEU A C 1
ATOM 836 O O . LEU A 1 106 ? -0.991 -7.488 1.642 1.00 97.31 106 LEU A O 1
ATOM 840 N N . ALA A 1 107 ? -2.771 -7.654 2.968 1.00 96.94 107 ALA A N 1
ATOM 841 C CA . ALA A 1 107 ? -2.029 -7.727 4.225 1.00 96.94 107 ALA A CA 1
ATOM 842 C C . ALA A 1 107 ? -0.972 -8.843 4.209 1.00 96.94 107 ALA A C 1
ATOM 844 O O . ALA A 1 107 ? 0.177 -8.597 4.569 1.00 96.94 107 ALA A O 1
ATOM 845 N N . LYS A 1 108 ? -1.317 -10.035 3.704 1.00 95.69 108 LYS A N 1
ATOM 846 C CA . LYS A 1 108 ? -0.365 -11.149 3.539 1.00 95.69 108 LYS A CA 1
ATOM 847 C C . LYS A 1 108 ? 0.794 -10.789 2.606 1.00 95.69 108 LYS A C 1
ATOM 849 O O . LYS A 1 108 ? 1.952 -11.097 2.901 1.00 95.69 108 LYS A O 1
ATOM 854 N N . LEU A 1 109 ? 0.491 -10.106 1.501 1.00 94.88 109 LEU A N 1
ATOM 855 C CA . LEU A 1 109 ? 1.504 -9.591 0.581 1.00 94.88 109 LEU A CA 1
ATOM 856 C C . LEU A 1 109 ? 2.413 -8.569 1.285 1.00 94.88 109 LEU A C 1
ATOM 858 O O . LEU A 1 109 ? 3.634 -8.697 1.237 1.00 94.88 109 LEU A O 1
ATOM 862 N N . LEU A 1 110 ? 1.836 -7.601 2.005 1.00 95.31 110 LEU A N 1
ATOM 863 C CA . LEU A 1 110 ? 2.586 -6.564 2.722 1.00 95.31 110 LEU A CA 1
ATOM 864 C C . LEU A 1 110 ? 3.503 -7.151 3.801 1.00 95.31 110 LEU A C 1
ATOM 866 O O . LEU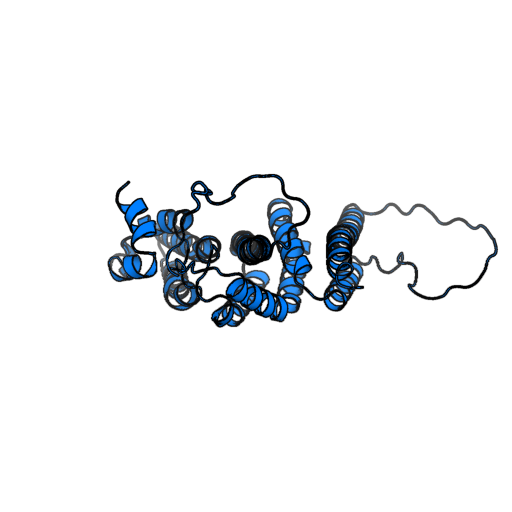 A 1 110 ? 4.661 -6.756 3.880 1.00 95.31 110 LEU A O 1
ATOM 870 N N . ILE A 1 111 ? 3.030 -8.117 4.593 1.00 94.44 111 ILE A N 1
ATOM 871 C CA . ILE A 1 111 ? 3.841 -8.796 5.620 1.00 94.44 111 ILE A CA 1
ATOM 872 C C . ILE A 1 111 ? 5.052 -9.495 4.985 1.00 94.44 111 ILE A C 1
ATOM 874 O O . ILE A 1 111 ? 6.163 -9.441 5.520 1.00 94.44 111 ILE A O 1
ATOM 878 N N . THR A 1 112 ? 4.872 -10.094 3.806 1.00 92.19 112 THR A N 1
ATOM 879 C CA . THR A 1 112 ? 5.974 -10.722 3.063 1.00 92.19 112 THR A CA 1
ATOM 880 C C . THR A 1 112 ? 7.049 -9.697 2.689 1.00 92.19 112 THR A C 1
ATOM 882 O O . THR A 1 112 ? 8.234 -9.962 2.874 1.00 92.19 112 THR A O 1
ATOM 885 N N . PHE A 1 113 ? 6.656 -8.504 2.238 1.00 90.38 113 PHE A N 1
ATOM 886 C CA . PHE A 1 113 ? 7.604 -7.436 1.905 1.00 90.38 113 PHE A CA 1
ATOM 887 C C . PHE A 1 113 ? 8.221 -6.759 3.129 1.00 90.38 113 PHE A C 1
ATOM 889 O O . PHE A 1 113 ? 9.400 -6.422 3.096 1.00 90.38 113 PHE A O 1
ATOM 896 N N . LEU A 1 114 ? 7.472 -6.593 4.224 1.00 90.06 114 LEU A N 1
ATOM 897 C CA . LEU A 1 114 ? 8.013 -6.069 5.482 1.00 90.06 114 LEU A CA 1
ATOM 898 C C . LEU A 1 114 ? 9.161 -6.951 5.989 1.00 90.06 114 LEU A C 1
ATOM 900 O O . LEU A 1 114 ? 10.193 -6.437 6.406 1.00 90.06 114 LEU A O 1
ATOM 904 N N . THR A 1 115 ? 9.004 -8.272 5.901 1.00 83.25 115 THR A N 1
ATOM 905 C CA . THR A 1 115 ? 9.997 -9.231 6.408 1.00 83.25 115 THR A CA 1
ATOM 906 C C . THR A 1 115 ? 11.201 -9.430 5.486 1.00 83.25 115 THR A C 1
ATOM 908 O O . THR A 1 115 ? 12.285 -9.736 5.980 1.00 83.25 115 THR A O 1
ATOM 911 N N . LYS A 1 116 ? 11.041 -9.263 4.166 1.00 81.00 116 LYS A N 1
ATOM 912 C CA . LYS A 1 116 ? 12.087 -9.590 3.179 1.00 81.00 116 LYS A CA 1
ATOM 913 C C . LYS A 1 116 ? 12.780 -8.380 2.558 1.00 81.00 116 LYS A C 1
ATOM 915 O O . LYS A 1 116 ? 13.974 -8.448 2.281 1.00 81.00 116 LYS A O 1
ATOM 920 N N . ASP A 1 117 ? 12.070 -7.273 2.351 1.00 73.88 117 ASP A N 1
ATOM 921 C CA . ASP A 1 117 ? 12.485 -6.241 1.400 1.00 73.88 117 ASP A CA 1
ATOM 922 C C . ASP A 1 117 ? 12.470 -4.833 1.999 1.00 73.88 117 ASP A C 1
ATOM 924 O O . ASP A 1 117 ? 11.458 -4.126 2.040 1.00 73.88 117 ASP A O 1
ATOM 928 N N . SER A 1 118 ? 13.655 -4.346 2.377 1.00 76.81 118 SER A N 1
ATOM 929 C CA . SER A 1 118 ? 13.782 -3.033 3.025 1.00 76.81 118 SER A CA 1
ATOM 930 C C . SER A 1 118 ? 13.365 -1.845 2.141 1.00 76.81 118 SER A C 1
ATOM 932 O O . SER A 1 118 ? 13.119 -0.752 2.663 1.00 76.81 118 SER A O 1
ATOM 934 N N . PHE A 1 119 ? 13.300 -2.006 0.814 1.00 86.19 119 PHE A N 1
ATOM 935 C CA . PHE A 1 119 ? 12.947 -0.916 -0.103 1.00 86.19 119 PHE A CA 1
ATOM 936 C C . PHE A 1 119 ? 11.456 -0.555 -0.051 1.00 86.19 119 PHE A C 1
ATOM 938 O O . PHE A 1 119 ? 11.090 0.567 -0.394 1.00 86.19 119 PHE A O 1
ATOM 945 N N . MET A 1 120 ? 10.601 -1.483 0.390 1.00 90.44 120 MET A N 1
ATOM 946 C CA . MET A 1 120 ? 9.151 -1.289 0.417 1.00 90.44 120 MET A CA 1
ATOM 947 C C . MET A 1 120 ? 8.631 -0.619 1.680 1.00 90.44 120 MET A C 1
ATOM 949 O O . MET A 1 120 ? 7.511 -0.117 1.674 1.00 90.44 120 MET A O 1
ATOM 953 N N . LEU A 1 121 ? 9.431 -0.583 2.746 1.00 92.00 121 LEU A N 1
ATOM 954 C CA . LEU A 1 121 ? 8.983 -0.199 4.087 1.00 92.00 121 LEU A CA 1
ATOM 955 C C . LEU A 1 121 ? 8.246 1.141 4.127 1.00 92.00 121 LEU A C 1
ATOM 957 O O . LEU A 1 121 ? 7.194 1.241 4.747 1.00 92.00 121 LEU A O 1
ATOM 961 N N . GLU A 1 122 ? 8.767 2.148 3.427 1.00 93.75 122 GLU A N 1
ATOM 962 C CA . GLU A 1 122 ? 8.147 3.471 3.356 1.00 93.75 122 GLU A CA 1
ATOM 963 C C . GLU A 1 122 ? 6.804 3.436 2.614 1.00 93.75 122 GLU A C 1
ATOM 965 O O . GLU A 1 122 ? 5.800 3.913 3.137 1.00 93.75 122 GLU A O 1
ATOM 970 N N . ASN A 1 123 ? 6.749 2.795 1.441 1.00 95.19 123 ASN A N 1
ATOM 971 C CA . ASN A 1 123 ? 5.509 2.667 0.672 1.00 95.19 123 ASN A CA 1
ATOM 972 C C . ASN A 1 123 ? 4.439 1.896 1.459 1.00 95.19 123 ASN A C 1
ATOM 974 O O . ASN A 1 123 ? 3.282 2.303 1.478 1.00 95.19 123 ASN A O 1
ATOM 978 N N . ILE A 1 124 ? 4.813 0.811 2.141 1.00 96.50 124 ILE A N 1
ATOM 979 C CA . ILE A 1 124 ? 3.886 0.024 2.966 1.00 96.50 124 ILE A CA 1
ATOM 980 C C . ILE A 1 124 ? 3.379 0.858 4.140 1.00 96.50 124 ILE A C 1
ATOM 982 O O . ILE A 1 124 ? 2.176 0.899 4.395 1.00 96.50 124 ILE A O 1
ATOM 986 N N . ALA A 1 125 ? 4.279 1.551 4.836 1.00 95.56 125 ALA A N 1
ATOM 987 C CA . ALA A 1 125 ? 3.920 2.391 5.966 1.00 95.56 125 ALA A CA 1
ATOM 988 C C . ALA A 1 125 ? 2.941 3.502 5.565 1.00 95.56 125 ALA A C 1
ATOM 990 O O . ALA A 1 125 ? 1.919 3.680 6.225 1.00 95.56 125 ALA A O 1
ATOM 991 N N . ILE A 1 126 ? 3.211 4.218 4.471 1.00 96.19 126 ILE A N 1
ATOM 992 C CA . ILE A 1 126 ? 2.325 5.275 3.963 1.00 96.19 126 ILE A CA 1
ATOM 993 C C . ILE A 1 126 ?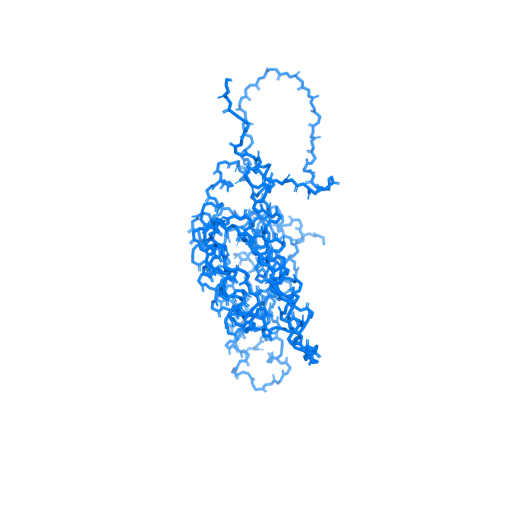 0.981 4.684 3.519 1.00 96.19 126 ILE A C 1
ATOM 995 O O . ILE A 1 126 ? -0.067 5.220 3.865 1.00 96.19 126 ILE A O 1
ATOM 999 N N . ALA A 1 127 ? 0.990 3.553 2.811 1.00 97.38 127 ALA A N 1
ATOM 1000 C CA . ALA A 1 127 ? -0.227 2.888 2.352 1.00 97.38 127 ALA A CA 1
ATOM 1001 C C . ALA A 1 127 ? -1.149 2.474 3.510 1.00 97.38 127 ALA A C 1
ATOM 1003 O O . ALA A 1 127 ? -2.357 2.691 3.447 1.00 97.38 127 ALA A O 1
ATOM 1004 N N . LEU A 1 128 ? -0.588 1.912 4.586 1.00 97.38 128 LEU A N 1
ATOM 1005 C CA . LEU A 1 128 ? -1.351 1.545 5.782 1.00 97.38 128 LEU A CA 1
ATOM 1006 C C . LEU A 1 128 ? -1.918 2.777 6.495 1.00 97.38 128 LEU A C 1
ATOM 1008 O O . LEU A 1 128 ? -3.064 2.750 6.943 1.00 97.38 128 LEU A O 1
ATOM 1012 N N . GLN A 1 129 ? -1.146 3.864 6.574 1.00 96.31 129 GLN A N 1
ATOM 1013 C CA . GLN A 1 129 ? -1.637 5.125 7.125 1.00 96.31 129 GLN A CA 1
ATOM 1014 C C . GLN A 1 129 ? -2.814 5.673 6.320 1.00 96.31 129 GLN A C 1
ATOM 1016 O O . GLN A 1 129 ? -3.812 6.055 6.924 1.00 96.31 129 GLN A O 1
ATOM 1021 N N . GLU A 1 130 ? -2.720 5.685 4.989 1.00 95.19 130 GLU A N 1
ATOM 1022 C CA . GLU A 1 130 ? -3.785 6.172 4.106 1.00 95.19 130 GLU A CA 1
ATOM 1023 C C . GLU A 1 130 ? -5.082 5.389 4.333 1.00 95.19 130 GLU A C 1
ATOM 1025 O O . GLU A 1 130 ? -6.130 5.974 4.613 1.00 95.19 130 GLU A O 1
ATOM 1030 N N . LEU A 1 131 ? -4.983 4.052 4.343 1.00 96.25 131 LEU A N 1
ATOM 1031 C CA . LEU A 1 131 ? -6.114 3.161 4.596 1.00 96.25 131 LEU A CA 1
ATOM 1032 C C . LEU A 1 131 ? -6.792 3.452 5.933 1.00 96.25 131 LEU A C 1
ATOM 1034 O O . LEU A 1 131 ? -8.017 3.517 5.995 1.00 96.25 131 LEU A O 1
ATOM 1038 N N . VAL A 1 132 ? -6.029 3.630 7.008 1.00 95.56 132 VAL A N 1
ATOM 1039 C CA . VAL A 1 132 ? -6.611 3.890 8.330 1.00 95.56 132 VAL A CA 1
ATOM 1040 C C . VAL A 1 132 ? -7.191 5.304 8.409 1.00 95.56 132 VAL A C 1
ATOM 1042 O O . VAL A 1 132 ? -8.357 5.467 8.775 1.00 95.56 132 VAL A O 1
ATOM 1045 N N . LYS A 1 133 ? -6.398 6.324 8.060 1.00 93.88 133 LYS A N 1
ATOM 1046 C CA . LYS A 1 133 ? -6.743 7.742 8.246 1.00 93.88 133 LYS A CA 1
ATOM 1047 C C . LYS A 1 133 ? -8.015 8.112 7.494 1.00 93.88 133 LYS A C 1
ATOM 1049 O O . LYS A 1 133 ? -8.929 8.655 8.108 1.00 93.88 133 LYS A O 1
ATOM 1054 N N . GLN A 1 134 ? -8.127 7.753 6.215 1.00 92.75 134 GLN A N 1
ATOM 1055 C CA . GLN A 1 134 ? -9.302 8.103 5.408 1.00 92.75 134 GLN A CA 1
ATOM 1056 C C . GLN A 1 134 ? -10.600 7.499 5.964 1.00 92.75 134 GLN A C 1
ATOM 1058 O O . GLN A 1 134 ? -11.638 8.154 6.015 1.00 92.75 134 GLN A O 1
ATOM 1063 N N . ASN A 1 135 ? -10.543 6.255 6.454 1.00 93.81 135 ASN A N 1
ATOM 1064 C CA . ASN A 1 135 ? -11.708 5.600 7.036 1.00 93.81 135 ASN A CA 1
ATOM 1065 C C . ASN A 1 135 ? -12.099 6.237 8.373 1.00 93.81 135 ASN A C 1
ATOM 1067 O O . ASN A 1 135 ? -13.287 6.419 8.635 1.00 93.81 135 ASN A O 1
ATOM 1071 N N . LYS A 1 136 ? -11.119 6.607 9.204 1.00 91.62 136 LYS A N 1
ATOM 1072 C CA . LYS A 1 136 ? -11.377 7.309 10.466 1.00 91.62 136 LYS A CA 1
ATOM 1073 C C . LYS A 1 136 ? -11.977 8.695 10.251 1.00 91.62 136 LYS A C 1
ATOM 1075 O O . LYS A 1 136 ? -12.933 9.027 10.947 1.00 91.62 136 LYS A O 1
ATOM 1080 N N . ILE A 1 137 ? -11.480 9.454 9.268 1.00 90.62 137 ILE A N 1
ATOM 1081 C CA . ILE A 1 137 ? -12.033 10.766 8.886 1.00 90.62 137 ILE A CA 1
ATOM 1082 C C . ILE A 1 137 ? -13.525 10.632 8.568 1.00 90.62 137 ILE A C 1
ATOM 1084 O O . ILE A 1 137 ? -14.348 11.346 9.131 1.00 90.62 137 ILE A O 1
ATOM 1088 N N . VAL A 1 138 ? -13.891 9.665 7.724 1.00 89.94 138 VAL A N 1
ATOM 1089 C CA . VAL A 1 138 ? -15.285 9.443 7.300 1.00 89.94 138 VAL A CA 1
ATOM 1090 C C . VAL A 1 138 ? -16.187 9.034 8.470 1.00 89.94 138 VAL A C 1
ATOM 1092 O O . VAL A 1 138 ? -17.366 9.393 8.509 1.00 89.94 138 VAL A O 1
ATOM 1095 N N . LEU A 1 139 ? -15.644 8.296 9.438 1.00 88.75 139 LEU A N 1
ATOM 1096 C CA . LEU A 1 139 ? -16.360 7.892 10.648 1.00 88.75 139 LEU A CA 1
ATOM 1097 C C . LEU A 1 139 ? -16.401 8.983 11.731 1.00 88.75 139 LEU A C 1
ATOM 1099 O O . LEU A 1 139 ? -17.113 8.802 12.714 1.00 88.75 139 LEU A O 1
ATOM 1103 N N . GLY A 1 140 ? -15.686 10.100 11.562 1.00 81.94 140 GLY A N 1
ATOM 1104 C CA . GLY A 1 140 ? -15.572 11.146 12.584 1.00 81.94 140 GLY A CA 1
ATOM 1105 C C . GLY A 1 140 ? -14.749 10.723 13.806 1.00 81.94 140 GLY A C 1
ATOM 1106 O O . GLY A 1 140 ? -14.906 11.301 14.870 1.00 81.94 140 GLY A O 1
ATOM 1107 N N . LEU A 1 141 ? -13.877 9.717 13.668 1.00 74.69 141 LEU A N 1
ATOM 1108 C CA . LEU A 1 141 ? -13.087 9.130 14.764 1.00 74.69 141 LEU A CA 1
ATOM 1109 C C . LEU A 1 141 ? -11.758 9.863 15.031 1.00 74.69 141 LEU A C 1
ATOM 1111 O O . LEU A 1 141 ? -10.826 9.270 15.582 1.00 74.69 141 LEU A O 1
ATOM 1115 N N . ASN A 1 142 ? -11.628 11.110 14.579 1.00 65.50 142 ASN A N 1
ATOM 1116 C CA . ASN A 1 142 ? -10.438 11.918 14.820 1.00 65.50 142 ASN A CA 1
ATOM 1117 C C . ASN A 1 142 ? -10.741 12.953 15.903 1.00 65.50 142 ASN A C 1
ATOM 1119 O O . ASN A 1 142 ? -11.447 13.925 15.652 1.00 65.50 142 ASN A O 1
ATOM 1123 N N . GLU A 1 143 ? -10.159 12.746 17.078 1.00 59.69 143 GLU A N 1
ATOM 1124 C CA . GLU A 1 143 ? -9.870 13.809 18.036 1.00 59.69 143 GLU A CA 1
ATOM 1125 C C . GLU A 1 143 ? -8.464 14.337 17.674 1.00 59.69 143 GLU A C 1
ATOM 1127 O O . GLU A 1 143 ? -7.536 13.543 17.530 1.00 59.69 143 GLU A O 1
ATOM 1132 N N . ASP A 1 144 ? -8.328 15.645 17.438 1.00 50.12 144 ASP A N 1
ATOM 1133 C CA . ASP A 1 144 ? -7.097 16.370 17.061 1.00 50.12 144 ASP A CA 1
ATOM 1134 C C . ASP A 1 144 ? -6.479 16.126 15.666 1.00 50.12 144 ASP A C 1
ATOM 1136 O O . ASP A 1 144 ? -5.448 15.475 15.493 1.00 50.12 144 ASP A O 1
ATOM 1140 N N . ALA A 1 145 ? -7.026 16.809 14.656 1.00 41.66 145 ALA A N 1
ATOM 1141 C CA . ALA A 1 145 ? -6.219 17.409 13.589 1.00 41.66 145 ALA A CA 1
ATOM 1142 C C . ALA A 1 145 ? -6.953 18.636 13.036 1.00 41.66 145 ALA A C 1
ATOM 1144 O O . ALA A 1 145 ? -8.037 18.514 12.467 1.00 41.66 145 ALA A O 1
ATOM 1145 N N . GLY A 1 146 ? -6.364 19.815 13.239 1.00 37.66 146 GLY A N 1
ATOM 1146 C CA . GLY A 1 146 ? -6.870 21.078 12.720 1.00 37.66 146 GLY A CA 1
ATOM 1147 C C . GLY A 1 146 ? -7.144 21.012 11.218 1.00 37.66 146 GLY A C 1
ATOM 1148 O O . GLY A 1 146 ? -6.299 20.588 10.436 1.00 37.66 146 GLY A O 1
ATOM 1149 N N . GLU A 1 147 ? -8.363 21.409 10.867 1.00 41.41 147 GLU A N 1
ATOM 1150 C CA . GLU A 1 147 ? -8.735 22.195 9.693 1.00 41.41 147 GLU A CA 1
ATOM 1151 C C . GLU A 1 147 ? -7.745 22.188 8.514 1.00 41.41 147 GLU A C 1
ATOM 1153 O O . GLU A 1 147 ? -7.167 23.214 8.210 1.00 41.41 147 GLU A O 1
ATOM 1158 N N . PHE A 1 148 ? -7.575 21.071 7.802 1.00 40.66 148 PHE A N 1
ATOM 1159 C CA . PHE A 1 148 ? -7.225 21.090 6.376 1.00 40.66 148 PHE A CA 1
ATOM 1160 C C . PHE A 1 148 ? -7.726 19.812 5.692 1.00 40.66 148 PHE A C 1
ATOM 1162 O O . PHE A 1 148 ? -7.521 18.701 6.172 1.00 40.66 148 PHE A O 1
ATOM 1169 N N . ALA A 1 149 ? -8.370 20.020 4.540 1.00 38.59 149 ALA A N 1
ATOM 1170 C CA . ALA A 1 149 ? -9.036 19.048 3.669 1.00 38.59 149 ALA A CA 1
ATOM 1171 C C . ALA A 1 149 ? -10.410 18.528 4.140 1.00 38.59 149 ALA A C 1
ATOM 1173 O O . ALA A 1 149 ? -10.690 17.331 4.135 1.00 38.59 149 ALA A O 1
ATOM 1174 N N . ALA A 1 150 ? -11.329 19.456 4.422 1.00 35.16 150 ALA A N 1
ATOM 1175 C CA . ALA A 1 150 ? -12.727 19.213 4.079 1.00 35.16 150 ALA A CA 1
ATOM 1176 C C . ALA A 1 150 ? -12.862 19.207 2.539 1.00 35.16 150 ALA A C 1
ATOM 1178 O O . ALA A 1 150 ? -12.324 20.111 1.892 1.00 35.16 150 ALA A O 1
ATOM 1179 N N . PRO A 1 151 ? -13.573 18.247 1.920 1.00 38.06 151 PRO A N 1
ATOM 1180 C CA . PRO A 1 151 ? -14.031 18.427 0.551 1.00 38.06 151 PRO A CA 1
ATOM 1181 C C . PRO A 1 151 ? -15.001 19.613 0.543 1.00 38.06 151 PRO A C 1
ATOM 1183 O O . PRO A 1 151 ? -15.815 19.763 1.456 1.00 38.06 151 PRO A O 1
ATOM 1186 N N . ALA A 1 152 ? -14.854 20.486 -0.453 1.00 35.03 152 ALA A N 1
ATOM 1187 C CA . ALA A 1 152 ? -15.620 21.715 -0.603 1.00 35.03 152 ALA A CA 1
ATOM 1188 C C . ALA A 1 152 ? -17.116 21.494 -0.310 1.00 35.03 152 ALA A C 1
ATOM 1190 O O . ALA A 1 152 ? -17.808 20.791 -1.045 1.00 35.03 152 ALA A O 1
ATOM 1191 N N . LYS A 1 153 ? -17.610 22.107 0.772 1.00 37.41 153 LYS A N 1
ATOM 1192 C CA . LYS A 1 153 ? -19.044 22.263 1.016 1.00 37.41 153 LYS A CA 1
ATOM 1193 C C . LYS A 1 153 ? -19.570 23.237 -0.035 1.00 37.41 153 LYS A C 1
ATOM 1195 O O . LYS A 1 153 ? -19.322 24.437 0.056 1.00 37.41 153 LYS A O 1
ATOM 1200 N N . THR A 1 154 ? -20.267 22.733 -1.046 1.00 34.97 154 THR A N 1
ATOM 1201 C CA . THR A 1 154 ? -21.177 23.565 -1.834 1.00 34.97 154 THR A CA 1
ATOM 1202 C C . THR A 1 154 ? -22.296 24.040 -0.917 1.00 34.97 154 THR A C 1
ATOM 1204 O O . THR A 1 154 ? -22.866 23.252 -0.166 1.00 34.97 154 THR A O 1
ATOM 1207 N N . SER A 1 155 ? -22.525 25.347 -0.962 1.00 34.25 155 SER A N 1
ATOM 1208 C CA . SER A 1 155 ? -23.487 26.128 -0.191 1.00 34.25 155 SER A CA 1
ATOM 1209 C C . SER A 1 155 ? -24.823 25.432 0.061 1.00 34.25 155 SER A C 1
ATOM 1211 O O . SER A 1 155 ? -25.456 24.927 -0.866 1.00 34.25 155 SER A O 1
ATOM 1213 N N . GLU A 1 156 ? -25.275 25.524 1.308 1.00 40.94 156 GLU A N 1
ATOM 1214 C CA . GLU A 1 156 ? -26.659 25.313 1.710 1.00 40.94 156 GLU A CA 1
ATOM 1215 C C . GLU A 1 156 ? -27.587 26.229 0.899 1.00 40.94 156 GLU A C 1
ATOM 1217 O O . GLU A 1 156 ? -27.525 27.454 1.006 1.00 40.94 156 GLU A O 1
ATOM 1222 N N . ILE A 1 157 ? -28.464 25.629 0.096 1.00 36.41 157 ILE A N 1
ATOM 1223 C CA . ILE A 1 157 ? -29.740 26.230 -0.285 1.00 36.41 157 ILE A CA 1
ATOM 1224 C C . ILE A 1 157 ? -30.800 25.187 0.058 1.00 36.41 157 ILE A C 1
ATOM 1226 O O . ILE A 1 157 ? -30.817 24.094 -0.505 1.00 36.41 157 ILE A O 1
ATOM 1230 N N . ASN A 1 158 ? -31.648 25.526 1.028 1.00 37.94 158 ASN A N 1
ATOM 1231 C CA . ASN A 1 158 ? -32.889 24.818 1.306 1.00 37.94 158 ASN A CA 1
ATOM 1232 C C . ASN A 1 158 ? -33.764 24.831 0.048 1.00 37.94 158 ASN A C 1
ATOM 1234 O O . ASN A 1 158 ? -34.258 25.895 -0.316 1.00 37.94 158 ASN A O 1
ATOM 1238 N N . ASP A 1 159 ? -34.013 23.671 -0.556 1.00 29.48 159 ASP A N 1
ATOM 1239 C CA . ASP A 1 159 ? -35.268 23.438 -1.268 1.00 29.48 159 ASP A CA 1
ATOM 1240 C C . ASP A 1 159 ? -35.597 21.941 -1.341 1.00 29.48 159 ASP A C 1
ATOM 1242 O O . ASP A 1 159 ? -34.762 21.082 -1.627 1.00 29.48 159 ASP A O 1
ATOM 1246 N N . SER A 1 160 ? -36.845 21.631 -1.030 1.00 42.28 160 SER A N 1
ATOM 1247 C CA . SER A 1 160 ? -37.419 20.297 -0.982 1.00 42.28 160 SER A CA 1
ATOM 1248 C C . SER A 1 160 ? -37.569 19.69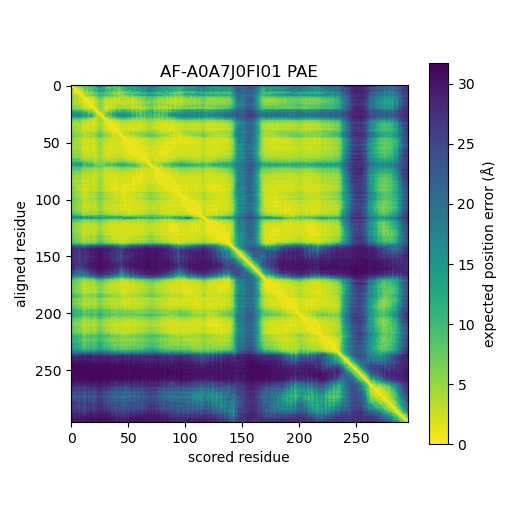8 -2.381 1.00 42.28 160 SER A C 1
ATOM 1250 O O . SER A 1 160 ? -38.486 20.068 -3.106 1.00 42.28 160 SER A O 1
ATOM 1252 N N . SER A 1 161 ? -36.742 18.719 -2.760 1.00 38.12 161 SER A N 1
ATOM 1253 C CA . SER A 1 161 ? -37.138 17.667 -3.714 1.00 38.12 161 SER A CA 1
ATOM 1254 C C . SER A 1 161 ? -36.079 16.572 -3.900 1.00 38.12 161 SER A C 1
ATOM 1256 O O . SER A 1 161 ? -34.989 16.813 -4.394 1.00 38.12 161 SER A O 1
ATOM 1258 N N . ARG A 1 162 ? -36.506 15.337 -3.597 1.00 36.00 162 ARG A N 1
ATOM 1259 C CA . ARG A 1 162 ? -36.070 14.047 -4.167 1.00 36.00 162 ARG A CA 1
ATOM 1260 C C . ARG A 1 162 ? -34.613 13.609 -3.964 1.00 36.00 162 ARG A C 1
ATOM 1262 O O . ARG A 1 162 ? -33.672 14.152 -4.523 1.00 36.00 162 ARG A O 1
ATOM 1269 N N . GLU A 1 163 ? -34.508 12.491 -3.249 1.00 43.19 163 GLU A N 1
ATOM 1270 C CA . GLU A 1 163 ? -33.395 11.546 -3.190 1.00 43.19 163 GLU A CA 1
ATOM 1271 C C . GLU A 1 163 ? -32.687 11.379 -4.545 1.00 43.19 163 GLU A C 1
ATOM 1273 O O . GLU A 1 163 ? -33.059 10.569 -5.394 1.00 43.19 163 GLU A O 1
ATOM 1278 N N . PHE A 1 164 ? -31.612 12.130 -4.725 1.00 34.19 164 PHE A N 1
ATOM 1279 C CA . PHE A 1 164 ? -30.493 11.709 -5.543 1.00 34.19 164 PHE A CA 1
ATOM 1280 C C . PHE A 1 164 ? -29.302 11.683 -4.595 1.00 34.19 164 PHE A C 1
ATOM 1282 O O . PHE A 1 164 ? -28.490 12.606 -4.563 1.00 34.19 164 PHE A O 1
ATOM 1289 N N . GLU A 1 165 ? -29.249 10.656 -3.738 1.00 38.50 165 GLU A N 1
ATOM 1290 C CA . GLU A 1 165 ? -28.024 10.333 -3.013 1.00 38.50 165 GLU A CA 1
ATOM 1291 C C . GLU A 1 165 ? -26.942 10.125 -4.073 1.00 38.50 165 GLU A C 1
ATOM 1293 O O . GLU A 1 165 ? -26.847 9.068 -4.702 1.00 38.50 165 GLU A O 1
ATOM 1298 N N . SER A 1 166 ? -26.145 11.167 -4.320 1.00 38.53 166 SER A N 1
ATOM 1299 C CA . SER A 1 166 ? -24.910 11.047 -5.071 1.00 38.53 166 SER A CA 1
ATOM 1300 C C . SER A 1 166 ? -24.142 9.922 -4.399 1.00 38.53 166 SER A C 1
ATOM 1302 O O . SER A 1 166 ? -23.789 10.029 -3.222 1.00 38.53 166 SER A O 1
ATOM 1304 N N . ARG A 1 167 ? -23.989 8.809 -5.112 1.00 43.69 167 ARG A N 1
ATOM 1305 C CA . ARG A 1 167 ? -23.393 7.570 -4.628 1.00 43.69 167 ARG A CA 1
ATOM 1306 C C . ARG A 1 167 ? -21.913 7.835 -4.372 1.00 43.69 167 ARG A C 1
ATOM 1308 O O . ARG A 1 167 ? -21.072 7.505 -5.199 1.00 43.69 167 ARG A O 1
ATOM 1315 N N . THR A 1 168 ? -21.593 8.499 -3.266 1.00 52.69 168 THR A N 1
ATOM 1316 C CA . THR A 1 168 ? -20.212 8.674 -2.844 1.00 52.69 168 THR A CA 1
ATOM 1317 C C . THR A 1 168 ? -19.672 7.260 -2.629 1.00 52.69 168 THR A C 1
ATOM 1319 O O . THR A 1 168 ? -20.262 6.485 -1.865 1.00 52.69 168 THR A O 1
ATOM 1322 N N . PRO A 1 169 ? -18.598 6.855 -3.332 1.00 60.44 169 PRO A N 1
ATOM 1323 C CA . PRO A 1 169 ? -18.074 5.491 -3.238 1.00 60.44 169 PRO A CA 1
ATOM 1324 C C . PRO A 1 169 ? -17.589 5.160 -1.819 1.00 60.44 169 PRO A C 1
ATOM 1326 O O . PRO A 1 169 ? -17.364 3.998 -1.489 1.00 60.44 169 PRO A O 1
ATOM 1329 N N . TYR A 1 170 ? -17.494 6.171 -0.953 1.00 73.31 170 TYR A N 1
ATOM 1330 C CA . TYR A 1 170 ? -16.932 6.093 0.380 1.00 73.31 170 TYR A CA 1
ATOM 1331 C C . TYR A 1 170 ? -17.920 6.547 1.474 1.00 73.31 170 TYR A C 1
ATOM 1333 O O . TYR A 1 170 ? -17.761 7.582 2.115 1.00 73.31 170 TYR A O 1
ATOM 1341 N N . SER A 1 171 ? -18.976 5.757 1.696 1.00 87.38 171 SER A N 1
ATOM 1342 C CA . SER A 1 171 ? -19.969 5.999 2.762 1.00 87.38 171 SER A CA 1
ATOM 1343 C C . SER A 1 171 ? -19.474 5.579 4.156 1.00 87.38 171 SER A C 1
ATOM 1345 O O . SER A 1 171 ? -18.627 4.692 4.282 1.00 87.38 171 SER A O 1
ATOM 1347 N N . LYS A 1 172 ? -20.091 6.103 5.231 1.00 91.06 172 LYS A N 1
ATOM 1348 C CA . LYS A 1 172 ? -19.841 5.651 6.623 1.00 91.06 172 LYS A CA 1
ATOM 1349 C C . LYS A 1 172 ? -19.975 4.132 6.789 1.00 91.06 172 LYS A C 1
ATOM 1351 O O . LYS A 1 172 ? -19.192 3.504 7.501 1.00 91.06 172 LYS A O 1
ATOM 1356 N N . LYS A 1 173 ? -20.936 3.518 6.088 1.00 92.44 173 LYS A N 1
ATOM 1357 C CA . LYS A 1 173 ? -21.149 2.061 6.085 1.00 92.44 173 LYS A CA 1
ATOM 1358 C C . LYS A 1 173 ? -19.958 1.311 5.487 1.00 92.44 173 LYS A C 1
ATOM 1360 O O . LYS A 1 173 ? -19.554 0.284 6.030 1.00 92.44 173 LYS A O 1
ATOM 1365 N N . ILE A 1 174 ? -19.403 1.809 4.382 1.00 92.19 174 ILE A N 1
ATOM 1366 C CA . ILE A 1 174 ? -18.209 1.236 3.746 1.00 92.19 174 ILE A CA 1
ATOM 1367 C C . ILE A 1 174 ? -16.992 1.441 4.650 1.00 92.19 174 ILE A C 1
ATOM 1369 O O . ILE A 1 174 ? -16.278 0.478 4.917 1.00 92.19 174 ILE A O 1
ATOM 1373 N N . ALA A 1 175 ? -16.821 2.638 5.214 1.00 93.88 175 ALA A N 1
ATOM 1374 C CA . ALA A 1 175 ? -15.708 2.929 6.111 1.00 93.88 175 ALA A CA 1
ATOM 1375 C C . ALA A 1 175 ? -15.697 2.031 7.358 1.00 93.88 175 ALA A C 1
ATOM 1377 O O . ALA A 1 175 ? -14.658 1.488 7.730 1.00 93.88 175 ALA A O 1
ATOM 1378 N N . SER A 1 176 ? -16.869 1.776 7.951 1.00 94.69 176 SER A N 1
ATOM 1379 C CA . SER A 1 176 ? -17.010 0.830 9.065 1.00 94.69 176 SER A CA 1
ATOM 1380 C C . SER A 1 176 ? -16.604 -0.595 8.670 1.00 94.69 176 SER A C 1
ATOM 1382 O O . SER A 1 176 ? -15.870 -1.253 9.407 1.00 94.69 176 SER A O 1
ATOM 1384 N N . LYS A 1 177 ? -17.023 -1.079 7.491 1.00 95.69 177 LYS A N 1
ATOM 1385 C CA . LYS A 1 177 ? -16.604 -2.399 6.984 1.00 95.69 177 LYS A CA 1
ATOM 1386 C C . LYS A 1 177 ? -15.094 -2.469 6.758 1.00 95.69 177 LYS A C 1
ATOM 1388 O O . LYS A 1 177 ? -14.473 -3.455 7.145 1.00 95.69 177 LYS A O 1
ATOM 1393 N N . ASN A 1 178 ? -14.513 -1.429 6.169 1.00 95.75 178 ASN A N 1
ATOM 1394 C CA . ASN A 1 178 ? -13.079 -1.351 5.910 1.00 95.75 178 ASN A CA 1
ATOM 1395 C C . ASN A 1 178 ? -12.278 -1.408 7.216 1.00 95.75 178 ASN A C 1
ATOM 1397 O O . ASN A 1 178 ? -11.365 -2.220 7.322 1.00 95.75 178 ASN A O 1
ATOM 1401 N N . ILE A 1 179 ? -12.654 -0.616 8.228 1.00 95.38 179 ILE A N 1
ATOM 1402 C CA . ILE A 1 179 ? -11.993 -0.612 9.545 1.00 95.38 179 ILE A CA 1
ATOM 1403 C C . ILE A 1 179 ? -12.089 -1.973 10.224 1.00 95.38 179 ILE A C 1
ATOM 1405 O O . ILE A 1 179 ? -11.090 -2.444 10.755 1.00 95.38 179 ILE A O 1
ATOM 1409 N N . LYS A 1 180 ? -13.248 -2.639 10.161 1.00 95.62 180 LYS A N 1
ATOM 1410 C CA . LYS A 1 180 ? -13.401 -3.992 10.717 1.00 95.62 180 LYS A CA 1
ATOM 1411 C C . LYS A 1 180 ? -12.400 -4.969 10.102 1.00 95.62 180 LYS A C 1
ATOM 1413 O O . LYS A 1 180 ? -11.730 -5.685 10.834 1.00 95.62 180 LYS A O 1
ATOM 1418 N N . VAL A 1 181 ? -12.254 -4.970 8.777 1.00 96.50 181 VAL A N 1
ATOM 1419 C CA . VAL A 1 181 ? -11.301 -5.864 8.097 1.00 96.50 181 VAL A CA 1
ATOM 1420 C C . VAL A 1 181 ? -9.849 -5.453 8.374 1.00 96.50 181 VAL A C 1
ATOM 1422 O O . VAL A 1 181 ? -9.010 -6.313 8.635 1.00 96.50 181 VAL A O 1
ATOM 1425 N N . LEU A 1 182 ? -9.546 -4.152 8.412 1.00 95.88 182 LEU A N 1
ATOM 1426 C CA . LEU A 1 182 ? -8.227 -3.649 8.811 1.00 95.88 182 LEU A CA 1
ATOM 1427 C C . LEU A 1 182 ? -7.846 -4.120 10.226 1.00 95.88 182 LEU A C 1
ATOM 1429 O O . LEU A 1 182 ? -6.731 -4.595 10.435 1.00 95.88 182 LEU A O 1
ATOM 1433 N N . ALA A 1 183 ? -8.786 -4.054 11.173 1.00 94.44 183 ALA A N 1
ATOM 1434 C CA . ALA A 1 183 ? -8.603 -4.503 12.550 1.00 94.44 183 ALA A CA 1
ATOM 1435 C C . ALA A 1 183 ? -8.374 -6.020 12.648 1.00 94.44 183 ALA A C 1
ATOM 1437 O O . ALA A 1 183 ? -7.563 -6.464 13.454 1.00 94.44 183 ALA A O 1
ATOM 1438 N N . THR A 1 184 ? -9.015 -6.834 11.798 1.00 94.31 184 THR A N 1
ATOM 1439 C CA . THR A 1 184 ? -8.795 -8.296 11.821 1.00 94.31 184 THR A CA 1
ATOM 1440 C C . THR A 1 184 ? -7.369 -8.711 11.458 1.00 94.31 184 THR A C 1
ATOM 1442 O O . THR A 1 184 ? -6.901 -9.735 11.944 1.00 94.31 184 THR A O 1
ATOM 1445 N N . CYS A 1 185 ? -6.656 -7.923 10.647 1.00 93.25 185 CYS A N 1
ATOM 1446 C CA . CYS A 1 185 ? -5.265 -8.206 10.274 1.00 93.25 185 CYS A CA 1
ATOM 1447 C C . CYS A 1 185 ? -4.249 -7.375 11.074 1.00 93.25 185 CYS A C 1
ATOM 1449 O O . CYS A 1 185 ? -3.043 -7.480 10.838 1.00 93.25 185 CYS A O 1
ATOM 1451 N N . SER A 1 186 ? -4.703 -6.513 11.989 1.00 91.69 186 SER A N 1
ATOM 1452 C CA . SER A 1 186 ? -3.830 -5.514 12.602 1.00 91.69 186 SER A CA 1
ATOM 1453 C C . SER A 1 186 ? -2.788 -6.128 13.529 1.00 91.69 186 SER A C 1
ATOM 1455 O O . SER A 1 186 ? -1.672 -5.626 13.574 1.00 91.69 186 SER A O 1
ATOM 1457 N N . MET A 1 187 ? -3.097 -7.239 14.206 1.00 91.81 187 MET A N 1
ATOM 1458 C CA . MET A 1 187 ? -2.142 -7.945 15.066 1.00 91.81 187 MET A CA 1
ATOM 1459 C C . MET A 1 187 ? -0.904 -8.410 14.286 1.00 91.81 187 MET A C 1
ATOM 1461 O O . MET A 1 187 ? 0.220 -8.121 14.688 1.00 91.81 187 MET A O 1
ATOM 1465 N N . GLU A 1 188 ? -1.106 -9.101 13.162 1.00 93.56 188 GLU A N 1
ATOM 1466 C CA . GLU A 1 188 ? -0.015 -9.631 12.333 1.00 93.56 188 GLU A CA 1
ATOM 1467 C C . GLU A 1 188 ? 0.803 -8.499 11.694 1.00 93.56 188 GLU A C 1
ATOM 1469 O O . GLU A 1 188 ? 2.034 -8.545 11.671 1.00 93.56 188 GLU A O 1
ATOM 1474 N N . LEU A 1 189 ? 0.123 -7.445 11.229 1.00 94.62 189 LEU A N 1
ATOM 1475 C CA . LEU A 1 189 ? 0.767 -6.264 10.655 1.00 94.62 189 LEU A CA 1
ATOM 1476 C C . LEU A 1 189 ? 1.567 -5.474 11.696 1.00 94.62 189 LEU A C 1
ATOM 1478 O O . LEU A 1 189 ? 2.684 -5.051 11.407 1.00 94.62 189 LEU A O 1
ATOM 1482 N N . LEU A 1 190 ? 1.022 -5.283 12.901 1.00 93.06 190 LEU A N 1
ATOM 1483 C CA . LEU A 1 190 ? 1.711 -4.612 14.003 1.00 93.06 190 LEU A CA 1
ATOM 1484 C C . LEU A 1 190 ? 2.963 -5.379 14.402 1.00 93.06 190 LEU A C 1
ATOM 1486 O O . LEU A 1 190 ? 4.017 -4.763 14.531 1.00 93.06 190 LEU A O 1
ATOM 1490 N N . GLN A 1 191 ? 2.864 -6.702 14.536 1.00 91.06 191 GLN A N 1
ATOM 1491 C CA . GLN A 1 191 ? 4.021 -7.542 14.816 1.00 91.06 191 GLN A CA 1
ATOM 1492 C C . GLN A 1 191 ? 5.089 -7.340 13.734 1.00 91.06 191 GLN A C 1
ATOM 1494 O O . GLN A 1 191 ? 6.190 -6.904 14.044 1.00 91.06 191 GLN A O 1
ATOM 1499 N N . ALA A 1 192 ? 4.751 -7.525 12.454 1.00 92.88 192 ALA A N 1
ATOM 1500 C CA . ALA A 1 192 ? 5.705 -7.357 11.356 1.00 92.88 192 ALA A CA 1
ATOM 1501 C C . ALA A 1 192 ? 6.343 -5.953 11.310 1.00 92.88 192 ALA A C 1
ATOM 1503 O O . ALA A 1 192 ? 7.544 -5.822 11.075 1.00 92.88 192 ALA A O 1
ATOM 1504 N N . LEU A 1 193 ? 5.570 -4.892 11.558 1.00 91.75 193 LEU A N 1
ATOM 1505 C CA . LEU A 1 193 ? 6.086 -3.520 11.586 1.00 91.75 193 LEU A CA 1
ATOM 1506 C C . LEU A 1 193 ? 7.020 -3.268 12.771 1.00 91.75 193 LEU A C 1
ATOM 1508 O O . LEU A 1 193 ? 8.048 -2.616 12.596 1.00 91.75 193 LEU A O 1
ATOM 1512 N N . ILE A 1 194 ? 6.677 -3.768 13.959 1.00 89.12 194 ILE A N 1
ATOM 1513 C CA . ILE A 1 194 ? 7.499 -3.633 15.166 1.00 89.12 194 ILE A CA 1
ATOM 1514 C C . ILE A 1 194 ? 8.818 -4.391 14.992 1.00 89.12 194 ILE A C 1
ATOM 1516 O O . ILE A 1 194 ? 9.879 -3.839 15.278 1.00 89.12 194 ILE A O 1
ATOM 1520 N N . ASP A 1 195 ? 8.771 -5.618 14.469 1.00 87.69 195 ASP A N 1
ATOM 1521 C CA . ASP A 1 195 ? 9.955 -6.429 14.161 1.00 87.69 195 ASP A CA 1
ATOM 1522 C C . ASP A 1 195 ? 10.940 -5.653 13.283 1.00 87.69 195 ASP A C 1
ATOM 1524 O O . ASP A 1 195 ? 12.131 -5.547 13.586 1.00 87.69 195 ASP A O 1
ATOM 1528 N N . VAL A 1 196 ? 10.422 -5.049 12.216 1.00 90.00 196 VAL A N 1
ATOM 1529 C CA . VAL A 1 196 ? 11.223 -4.298 11.251 1.00 90.00 196 VAL A CA 1
ATOM 1530 C C . VAL A 1 196 ? 11.666 -2.942 11.799 1.00 90.00 196 VAL A C 1
ATOM 1532 O O . VAL A 1 196 ? 12.738 -2.451 11.437 1.00 90.00 196 VAL A O 1
ATOM 1535 N N . PHE A 1 197 ? 10.889 -2.322 12.686 1.00 87.31 197 PHE A N 1
ATOM 1536 C CA . PHE A 1 197 ? 11.206 -1.025 13.282 1.00 87.31 197 PHE A CA 1
ATOM 1537 C C . PHE A 1 197 ? 12.557 -1.037 14.003 1.00 87.31 197 PHE A C 1
ATOM 1539 O O . PHE A 1 197 ? 13.369 -0.129 13.801 1.00 87.31 197 PHE A O 1
ATOM 1546 N N . PHE A 1 198 ? 12.826 -2.078 14.796 1.00 81.56 198 PHE A N 1
ATOM 1547 C CA . PHE A 1 198 ? 14.058 -2.177 15.583 1.00 81.56 198 PHE A CA 1
ATOM 1548 C C . PHE A 1 198 ? 15.314 -2.320 14.720 1.00 81.56 198 PHE A C 1
ATOM 1550 O O . PHE A 1 198 ? 16.354 -1.750 15.049 1.00 81.56 198 PHE A O 1
ATOM 1557 N N . VAL A 1 199 ? 15.209 -3.019 13.589 1.00 83.75 199 VAL A N 1
ATOM 1558 C CA . VAL A 1 199 ? 16.332 -3.244 12.662 1.00 83.75 199 VAL A CA 1
ATOM 1559 C C . VAL A 1 199 ? 16.459 -2.157 11.588 1.00 83.75 199 VAL A C 1
ATOM 1561 O O . VAL A 1 199 ? 17.455 -2.102 10.870 1.00 83.75 199 VAL A O 1
ATOM 1564 N N . SER A 1 200 ? 15.471 -1.265 11.472 1.00 83.56 200 SER A N 1
ATOM 1565 C CA . SER A 1 200 ? 15.448 -0.219 10.446 1.00 83.56 200 SER A CA 1
ATOM 1566 C C . SER A 1 200 ? 16.338 0.986 10.786 1.00 83.56 200 SER A C 1
ATOM 1568 O O . SER A 1 200 ? 16.439 1.380 11.956 1.00 83.56 200 SER A O 1
ATOM 1570 N N . PRO A 1 201 ? 16.934 1.646 9.770 1.00 81.75 201 PRO A N 1
ATOM 1571 C CA . PRO A 1 201 ? 17.722 2.862 9.957 1.00 81.75 201 PRO A CA 1
ATOM 1572 C C . PRO A 1 201 ? 16.840 4.057 10.370 1.00 81.75 201 PRO A C 1
ATOM 1574 O O . PRO A 1 201 ? 15.662 4.098 10.000 1.00 81.75 201 PRO A O 1
ATOM 1577 N N . PRO A 1 202 ? 17.395 5.077 11.062 1.00 79.81 202 PRO A N 1
ATOM 1578 C CA . PRO A 1 202 ? 16.627 6.201 11.609 1.00 79.81 202 PRO A CA 1
ATOM 1579 C C . PRO A 1 202 ? 15.701 6.904 10.608 1.00 79.81 202 PRO A C 1
ATOM 1581 O O . PRO A 1 202 ? 14.556 7.187 10.949 1.00 79.81 202 PRO A O 1
ATOM 1584 N N . GLY A 1 203 ? 16.142 7.105 9.360 1.00 82.00 203 GLY A N 1
ATOM 1585 C CA . GLY A 1 203 ? 15.340 7.774 8.326 1.00 82.00 203 GLY A CA 1
ATOM 1586 C C . GLY A 1 203 ? 14.031 7.057 7.967 1.00 82.00 203 GLY A C 1
ATOM 1587 O O . GLY A 1 203 ? 13.076 7.707 7.562 1.00 82.00 203 GLY A O 1
ATOM 1588 N N . LYS A 1 204 ? 13.947 5.733 8.163 1.00 83.12 204 LYS A N 1
ATOM 1589 C CA . LYS A 1 204 ? 12.727 4.946 7.897 1.00 83.12 204 LYS A CA 1
ATOM 1590 C C . LYS A 1 204 ? 11.832 4.789 9.127 1.00 83.12 204 LYS A C 1
ATOM 1592 O O . LYS A 1 204 ? 10.646 4.494 8.990 1.00 83.12 204 LYS A O 1
ATOM 1597 N N . ARG A 1 205 ? 12.382 4.991 10.331 1.00 85.38 205 ARG A N 1
ATOM 1598 C CA . ARG A 1 205 ? 11.668 4.757 11.596 1.00 85.38 205 ARG A CA 1
ATOM 1599 C C . ARG A 1 205 ? 10.449 5.650 11.748 1.00 85.38 205 ARG A C 1
ATOM 1601 O O . ARG A 1 205 ? 9.468 5.179 12.303 1.00 85.38 205 ARG A O 1
ATOM 1608 N N . GLN A 1 206 ? 10.485 6.883 11.239 1.00 87.88 206 GLN A N 1
ATOM 1609 C CA . GLN A 1 206 ? 9.352 7.805 11.344 1.00 87.88 206 GLN A CA 1
ATOM 1610 C C . GLN A 1 206 ? 8.105 7.255 10.637 1.00 87.88 206 GLN A C 1
ATOM 1612 O O . GLN A 1 206 ? 7.062 7.127 11.269 1.00 87.88 206 GLN A O 1
ATOM 1617 N N . PHE A 1 207 ? 8.234 6.815 9.381 1.00 89.31 207 PHE A N 1
ATOM 1618 C CA . PHE A 1 207 ? 7.119 6.223 8.635 1.00 89.31 207 PHE A CA 1
ATOM 1619 C C . PHE A 1 207 ? 6.555 4.978 9.325 1.00 89.31 207 PHE A C 1
ATOM 1621 O O . PHE A 1 207 ? 5.340 4.837 9.459 1.00 89.31 207 PHE A O 1
ATOM 1628 N N . LEU A 1 208 ? 7.437 4.090 9.795 1.00 90.81 208 LEU A N 1
ATOM 1629 C CA . LEU A 1 208 ? 7.041 2.880 10.519 1.00 90.81 208 LEU A CA 1
ATOM 1630 C C . LEU A 1 208 ? 6.300 3.222 11.814 1.00 90.81 208 LEU A C 1
ATOM 1632 O O . LEU A 1 208 ? 5.267 2.628 12.108 1.00 90.81 208 LEU A O 1
ATOM 1636 N N . LYS A 1 209 ? 6.791 4.215 12.558 1.00 89.25 209 LYS A N 1
ATOM 1637 C CA . LYS A 1 209 ? 6.152 4.726 13.772 1.00 89.25 209 LYS A CA 1
ATOM 1638 C C . LYS A 1 209 ? 4.744 5.246 13.486 1.00 89.25 209 LYS A C 1
ATOM 1640 O O . LYS A 1 209 ? 3.812 4.887 14.204 1.00 89.25 209 LYS A O 1
ATOM 1645 N N . ASP A 1 210 ? 4.576 6.035 12.432 1.00 89.94 210 ASP A N 1
ATOM 1646 C CA . ASP A 1 210 ? 3.276 6.601 12.072 1.00 89.94 210 ASP A CA 1
ATOM 1647 C C . ASP A 1 210 ? 2.292 5.509 11.617 1.00 89.94 210 ASP A C 1
ATOM 1649 O O . ASP A 1 210 ? 1.109 5.546 11.966 1.00 89.94 210 ASP A O 1
ATOM 1653 N N . ALA A 1 211 ? 2.780 4.483 10.911 1.00 94.19 211 ALA A N 1
ATOM 1654 C CA . ALA A 1 211 ? 1.985 3.316 10.527 1.00 94.19 211 ALA A CA 1
ATOM 1655 C C . ALA A 1 211 ? 1.559 2.464 11.734 1.00 94.19 211 ALA A C 1
ATOM 1657 O O . ALA A 1 211 ? 0.387 2.095 11.831 1.00 94.19 211 ALA A O 1
ATOM 1658 N N . ILE A 1 212 ? 2.475 2.202 12.675 1.00 92.31 212 ILE A N 1
ATOM 1659 C CA . ILE A 1 212 ? 2.179 1.504 13.937 1.00 92.31 212 ILE A CA 1
ATOM 1660 C C . ILE A 1 212 ? 1.111 2.271 14.718 1.00 92.31 212 ILE A C 1
ATOM 1662 O O . ILE A 1 212 ? 0.130 1.671 15.146 1.00 92.31 212 ILE A O 1
ATOM 1666 N N . GLY A 1 213 ? 1.254 3.593 14.861 1.00 89.50 213 GLY A N 1
ATOM 1667 C CA . GLY A 1 213 ? 0.271 4.429 15.557 1.00 89.50 213 GLY A CA 1
ATOM 1668 C C . GLY A 1 213 ? -1.114 4.391 14.903 1.00 89.50 213 GLY A C 1
ATOM 1669 O O . GLY A 1 213 ? -2.126 4.254 15.594 1.00 89.50 213 GLY A O 1
ATOM 1670 N N . CYS A 1 214 ? -1.170 4.439 13.568 1.00 90.88 214 CYS A N 1
ATOM 1671 C CA . CYS A 1 214 ? -2.429 4.324 12.832 1.00 90.88 214 CYS A CA 1
ATOM 1672 C C . CYS A 1 214 ? -3.094 2.963 13.062 1.00 90.88 214 CYS A C 1
ATOM 1674 O O . CYS A 1 214 ? -4.248 2.917 13.490 1.00 90.88 214 CYS A O 1
ATOM 1676 N N . LEU A 1 215 ? -2.374 1.860 12.845 1.00 92.69 215 LEU A N 1
ATOM 1677 C CA . LEU A 1 215 ? -2.915 0.518 13.074 1.00 92.69 215 LEU A CA 1
ATOM 1678 C C . LEU A 1 215 ? -3.323 0.309 14.530 1.00 92.69 215 LEU A C 1
ATOM 1680 O O . LEU A 1 215 ? -4.374 -0.273 14.793 1.00 92.69 215 LEU A O 1
ATOM 1684 N N . ALA A 1 216 ? -2.548 0.827 15.481 1.00 91.06 216 ALA A N 1
ATOM 1685 C CA . ALA A 1 216 ? -2.878 0.696 16.889 1.00 91.06 216 ALA A CA 1
ATOM 1686 C C . ALA A 1 216 ? -4.211 1.364 17.243 1.00 91.06 216 ALA A C 1
ATOM 1688 O O . ALA A 1 216 ? -4.969 0.823 18.038 1.00 91.06 216 ALA A O 1
ATOM 1689 N N . SER A 1 217 ? -4.543 2.472 16.577 1.00 90.25 217 SER A N 1
ATOM 1690 C CA . SER A 1 217 ? -5.795 3.212 16.789 1.00 90.25 217 SER A CA 1
ATOM 1691 C C . SER A 1 217 ? -7.073 2.501 16.337 1.00 90.25 217 SER A C 1
ATOM 1693 O O . SER A 1 217 ? -8.165 3.013 16.557 1.00 90.25 217 SER A O 1
ATOM 1695 N N . ILE A 1 218 ? -6.940 1.366 15.652 1.00 91.50 218 ILE A N 1
ATOM 1696 C CA . ILE A 1 218 ? -8.062 0.532 15.200 1.00 91.50 218 ILE A CA 1
ATOM 1697 C C . ILE A 1 218 ? -7.964 -0.896 15.748 1.00 91.50 218 ILE A C 1
ATOM 1699 O O . ILE A 1 218 ? -8.738 -1.764 15.354 1.00 91.50 218 ILE A O 1
ATOM 1703 N N . THR A 1 219 ? -6.981 -1.156 16.611 1.00 90.81 219 THR A N 1
ATOM 1704 C CA . THR A 1 219 ? -6.692 -2.479 17.164 1.00 90.81 219 THR A CA 1
ATOM 1705 C C . THR A 1 219 ? -7.241 -2.585 18.577 1.00 90.81 219 THR A C 1
ATOM 1707 O O . THR A 1 219 ? -7.223 -1.618 19.333 1.00 90.81 219 THR A O 1
ATOM 1710 N N . ASP A 1 220 ? -7.684 -3.783 18.951 1.00 88.19 220 ASP A N 1
ATOM 1711 C CA . ASP A 1 220 ? -8.151 -4.057 20.305 1.00 88.19 220 ASP A CA 1
ATOM 1712 C C . ASP A 1 220 ? -7.078 -3.772 21.375 1.00 88.19 220 ASP A C 1
ATOM 1714 O O . ASP A 1 220 ? -5.895 -4.101 21.229 1.00 88.19 220 ASP A O 1
ATOM 1718 N N . SER A 1 221 ? -7.517 -3.201 22.497 1.00 84.69 221 SER A N 1
ATOM 1719 C CA . SER A 1 221 ? -6.634 -2.785 23.587 1.00 84.69 221 SER A CA 1
ATOM 1720 C C . SER A 1 221 ? -5.823 -3.937 24.201 1.00 84.69 221 SER A C 1
ATOM 1722 O O . SER A 1 221 ? -4.694 -3.715 24.645 1.00 84.69 221 SER A O 1
ATOM 1724 N N . ALA A 1 222 ? -6.336 -5.174 24.213 1.00 86.38 222 ALA A N 1
ATOM 1725 C CA . ALA A 1 222 ? -5.613 -6.336 24.728 1.00 86.38 222 ALA A CA 1
ATOM 1726 C C . ALA A 1 222 ? -4.502 -6.781 23.769 1.00 86.38 222 ALA A C 1
ATOM 1728 O O . ALA A 1 222 ? -3.397 -7.105 24.216 1.00 86.38 222 ALA A O 1
ATOM 1729 N N . VAL A 1 223 ? -4.754 -6.743 22.456 1.00 85.25 223 VAL A N 1
ATOM 1730 C CA . VAL A 1 223 ? -3.727 -7.001 21.428 1.00 85.25 223 VAL A CA 1
ATOM 1731 C C . VAL A 1 223 ? -2.608 -5.975 21.545 1.00 85.25 223 VAL A C 1
ATOM 1733 O O . VAL A 1 223 ? -1.430 -6.321 21.546 1.00 85.25 223 VAL A O 1
ATOM 1736 N N . ILE A 1 224 ? -2.973 -4.715 21.727 1.00 85.19 224 ILE A N 1
ATOM 1737 C CA . ILE A 1 224 ? -2.031 -3.623 21.917 1.00 85.19 224 ILE A CA 1
ATOM 1738 C C . ILE A 1 224 ? -1.162 -3.789 23.167 1.00 85.19 224 ILE A C 1
ATOM 1740 O O . ILE A 1 224 ? 0.062 -3.675 23.081 1.00 85.19 224 ILE A O 1
ATOM 1744 N N . LYS A 1 225 ? -1.764 -4.123 24.315 1.00 83.94 225 LYS A N 1
ATOM 1745 C CA . LYS A 1 225 ? -1.019 -4.438 25.545 1.00 83.94 225 LYS A CA 1
ATOM 1746 C C . LYS A 1 225 ? -0.050 -5.602 25.331 1.00 83.94 225 LYS A C 1
ATOM 1748 O O . LYS A 1 225 ? 1.091 -5.533 25.778 1.00 83.94 225 LYS A O 1
ATOM 1753 N N . ARG A 1 226 ? -0.472 -6.641 24.604 1.00 85.69 226 ARG A N 1
ATOM 1754 C CA . ARG A 1 226 ? 0.393 -7.776 24.250 1.00 85.69 226 ARG A CA 1
ATOM 1755 C C . ARG A 1 226 ? 1.583 -7.334 23.396 1.00 85.69 226 ARG A C 1
ATOM 1757 O O . ARG A 1 226 ? 2.714 -7.662 23.736 1.00 85.69 226 ARG A O 1
ATOM 1764 N N . MET A 1 227 ? 1.345 -6.582 22.320 1.00 82.75 227 MET A N 1
ATOM 1765 C CA . MET A 1 227 ? 2.411 -6.082 21.437 1.00 82.75 227 MET A CA 1
ATOM 1766 C C . MET A 1 227 ? 3.410 -5.199 22.193 1.00 82.75 227 MET A C 1
ATOM 1768 O O . MET A 1 227 ? 4.613 -5.254 21.939 1.00 82.75 227 MET A O 1
ATOM 1772 N N . PHE A 1 228 ? 2.926 -4.417 23.158 1.00 80.06 228 PHE A N 1
ATOM 1773 C CA . PHE A 1 228 ? 3.771 -3.626 24.042 1.00 80.06 228 PHE A CA 1
ATOM 1774 C C . PHE A 1 228 ? 4.697 -4.498 24.900 1.00 80.06 228 PHE A C 1
ATOM 1776 O O . PHE A 1 228 ? 5.905 -4.270 24.894 1.00 80.06 228 PHE A O 1
ATOM 1783 N N . ILE A 1 229 ? 4.158 -5.514 25.583 1.00 80.62 229 ILE A N 1
ATOM 1784 C CA . ILE A 1 229 ? 4.953 -6.434 26.415 1.00 80.62 229 ILE A CA 1
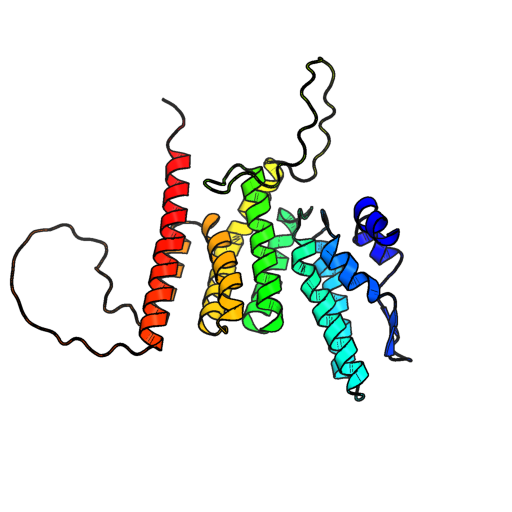ATOM 1785 C C . ILE A 1 229 ? 6.042 -7.111 25.572 1.00 80.62 229 ILE A C 1
ATOM 1787 O O . ILE A 1 229 ? 7.217 -7.038 25.927 1.00 80.62 229 ILE A O 1
ATOM 1791 N N . LEU A 1 230 ? 5.684 -7.642 24.397 1.00 80.75 230 LEU A N 1
ATOM 1792 C CA . LEU A 1 230 ? 6.642 -8.259 23.468 1.00 80.75 230 LEU A CA 1
ATOM 1793 C C . LEU A 1 230 ? 7.740 -7.283 23.009 1.00 80.75 230 LEU A C 1
ATOM 1795 O O . LEU A 1 230 ? 8.889 -7.670 22.789 1.00 80.75 230 LEU A O 1
ATOM 1799 N N . SER A 1 231 ? 7.403 -5.999 22.866 1.00 77.44 231 SER A N 1
ATOM 1800 C CA . SER A 1 231 ? 8.372 -4.958 22.510 1.00 77.44 231 SER A CA 1
ATOM 1801 C C . SER A 1 231 ? 9.333 -4.650 23.661 1.00 77.44 231 SER A C 1
ATOM 1803 O O . SER A 1 231 ? 10.519 -4.438 23.417 1.00 77.44 231 SER A O 1
ATOM 1805 N N . LEU A 1 232 ? 8.855 -4.646 24.912 1.00 76.44 232 LEU A N 1
ATOM 1806 C CA . LEU A 1 232 ? 9.705 -4.455 26.092 1.00 76.44 232 LEU A CA 1
ATOM 1807 C C . LEU A 1 232 ? 10.674 -5.620 26.298 1.00 76.44 232 LEU A C 1
ATOM 1809 O O . LEU A 1 232 ? 11.859 -5.385 26.540 1.00 76.44 232 LEU A O 1
ATOM 1813 N N . GLU A 1 233 ? 10.187 -6.853 26.167 1.00 78.69 233 GLU A N 1
ATOM 1814 C CA . GLU A 1 233 ? 11.004 -8.069 26.261 1.00 78.69 233 GLU A CA 1
ATOM 1815 C C . GLU A 1 233 ? 12.154 -8.035 25.251 1.00 78.69 233 GLU A C 1
ATOM 1817 O O . GLU A 1 233 ? 13.313 -8.250 25.603 1.00 78.69 233 GLU A O 1
ATOM 1822 N N . ARG A 1 234 ? 11.864 -7.648 24.004 1.00 73.50 234 ARG A N 1
ATOM 1823 C CA . ARG A 1 234 ? 12.888 -7.460 22.965 1.00 73.50 234 ARG A CA 1
ATOM 1824 C C . ARG A 1 234 ? 13.926 -6.401 23.295 1.00 73.50 234 ARG A C 1
ATOM 1826 O O . ARG A 1 234 ? 15.078 -6.523 22.889 1.00 73.50 234 ARG A O 1
ATOM 1833 N N . CYS A 1 235 ? 13.521 -5.359 24.003 1.00 66.50 235 CYS A N 1
ATOM 1834 C CA . CYS A 1 235 ? 14.406 -4.302 24.463 1.00 66.50 235 CYS A CA 1
ATOM 1835 C C . CYS A 1 235 ? 15.171 -4.661 25.749 1.00 66.50 235 CYS A C 1
ATOM 1837 O O . CYS A 1 235 ? 15.893 -3.800 26.246 1.00 66.50 235 CYS A O 1
ATOM 1839 N N . GLN A 1 236 ? 15.013 -5.880 26.292 1.00 67.25 236 GLN A N 1
ATOM 1840 C CA . GLN A 1 236 ? 15.581 -6.317 27.579 1.00 67.25 236 GLN A CA 1
ATOM 1841 C C . GLN A 1 236 ? 15.193 -5.389 2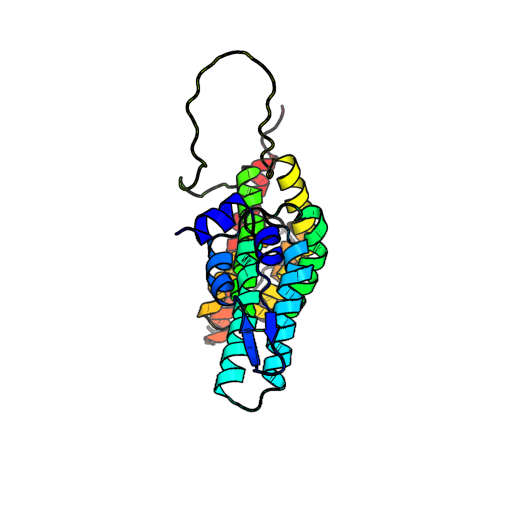8.750 1.00 67.25 236 GLN A C 1
ATOM 1843 O O . GLN A 1 236 ? 15.911 -5.251 29.735 1.00 67.25 236 GLN A O 1
ATOM 1848 N N . LEU A 1 237 ? 14.034 -4.733 28.638 1.00 55.16 237 LEU A N 1
ATOM 1849 C CA . LEU A 1 237 ? 13.532 -3.713 29.567 1.00 55.16 237 LEU A CA 1
ATOM 1850 C C . LEU A 1 237 ? 12.738 -4.277 30.750 1.00 55.16 237 LEU A C 1
ATOM 1852 O O . LEU A 1 237 ? 12.223 -3.517 31.568 1.00 55.16 237 LEU A O 1
ATOM 1856 N N . THR A 1 238 ? 12.595 -5.594 30.831 1.00 48.19 238 THR A N 1
ATOM 1857 C CA . THR A 1 238 ? 11.701 -6.276 31.775 1.00 48.19 238 THR A CA 1
ATOM 1858 C C . THR A 1 238 ? 12.156 -6.231 33.230 1.00 48.19 238 THR A C 1
ATOM 1860 O O . THR A 1 238 ? 11.353 -6.541 34.101 1.00 48.19 238 THR A O 1
ATOM 1863 N N . ASN A 1 239 ? 13.384 -5.794 33.517 1.00 49.16 239 ASN A N 1
ATOM 1864 C CA . ASN A 1 239 ? 13.869 -5.688 34.897 1.00 49.16 239 ASN A CA 1
ATOM 1865 C C . ASN A 1 239 ? 13.340 -4.444 35.647 1.00 49.16 239 ASN A C 1
ATOM 1867 O O . ASN A 1 239 ? 13.476 -4.391 36.863 1.00 49.16 239 ASN A O 1
ATOM 1871 N N . ASP A 1 240 ? 12.705 -3.482 34.955 1.00 46.69 240 ASP A N 1
ATOM 1872 C CA . ASP A 1 240 ? 12.286 -2.191 35.538 1.00 46.69 240 ASP A CA 1
ATOM 1873 C C . ASP A 1 240 ? 10.756 -1.945 35.534 1.00 46.69 240 ASP A C 1
ATOM 1875 O O . ASP A 1 240 ? 10.321 -0.821 35.805 1.00 46.69 240 ASP A O 1
ATOM 1879 N N . LEU A 1 241 ? 9.904 -2.925 35.189 1.00 40.91 241 LEU A N 1
ATOM 1880 C CA . LEU A 1 241 ? 8.452 -2.686 35.147 1.00 40.91 241 LEU A CA 1
ATOM 1881 C C . LEU A 1 241 ? 7.781 -3.055 36.486 1.00 40.91 241 LEU A C 1
ATOM 1883 O O . LEU A 1 241 ? 7.872 -4.211 36.896 1.00 40.91 241 LEU A O 1
ATOM 1887 N N . PRO A 1 242 ? 7.066 -2.125 37.156 1.00 37.94 242 PRO A N 1
ATOM 1888 C CA . PRO A 1 242 ? 6.300 -2.457 38.350 1.00 37.94 242 PRO A CA 1
ATOM 1889 C C . PRO A 1 242 ? 5.205 -3.465 37.994 1.00 37.94 242 PRO A C 1
ATOM 1891 O O . PRO A 1 242 ? 4.446 -3.250 37.044 1.00 37.94 242 PRO A O 1
ATOM 1894 N N . GLU A 1 243 ? 5.116 -4.551 38.761 1.00 34.97 243 GLU A N 1
ATOM 1895 C CA . GLU A 1 243 ? 4.047 -5.539 38.640 1.00 34.97 243 GLU A CA 1
ATOM 1896 C C . GLU A 1 243 ? 2.676 -4.850 38.711 1.00 34.97 243 GLU A C 1
ATOM 1898 O O . GLU A 1 243 ? 2.293 -4.249 39.719 1.00 34.97 243 GLU A O 1
ATOM 1903 N N . PHE A 1 244 ? 1.905 -4.937 37.627 1.00 33.16 244 PHE A N 1
ATOM 1904 C CA . PHE A 1 244 ? 0.516 -4.498 37.628 1.00 33.16 244 PHE A CA 1
ATOM 1905 C C . PHE A 1 244 ? -0.337 -5.526 38.370 1.00 33.16 244 PHE A C 1
ATOM 1907 O O . PHE A 1 244 ? -0.832 -6.485 37.782 1.00 33.16 244 PHE A O 1
ATOM 1914 N N . GLY A 1 245 ? -0.540 -5.282 39.664 1.00 38.00 245 GLY A N 1
ATOM 1915 C CA . GLY A 1 245 ? -1.616 -5.896 40.435 1.00 38.00 245 GLY A CA 1
ATOM 1916 C C . GLY A 1 245 ? -1.190 -6.426 41.794 1.00 38.00 245 GLY A C 1
ATOM 1917 O O . GLY A 1 245 ? -0.983 -7.624 41.939 1.00 38.00 245 GLY A O 1
ATOM 1918 N N . LYS A 1 246 ? -1.169 -5.541 42.799 1.00 31.23 246 LYS A N 1
ATOM 1919 C CA . LYS A 1 246 ? -1.674 -5.789 44.162 1.00 31.23 246 LYS A CA 1
ATOM 1920 C C . LYS A 1 246 ? -1.619 -4.497 44.978 1.00 31.23 246 LYS A C 1
ATOM 1922 O O . LYS A 1 246 ? -0.578 -3.875 45.143 1.00 31.23 246 LYS A O 1
ATOM 1927 N N . GLN A 1 247 ? -2.784 -4.095 45.467 1.00 36.28 247 GLN A N 1
ATOM 1928 C CA . GLN A 1 247 ? -2.973 -3.011 46.419 1.00 36.28 247 GLN A CA 1
ATOM 1929 C C . GLN A 1 247 ? -2.697 -3.567 47.824 1.00 36.28 247 GLN A C 1
ATOM 1931 O O . GLN A 1 247 ? -3.322 -4.554 48.209 1.00 36.28 247 GLN A O 1
ATOM 1936 N N . GLY A 1 248 ? -1.770 -2.968 48.579 1.00 27.11 248 GLY A N 1
ATOM 1937 C CA . GLY A 1 248 ? -1.524 -3.376 49.966 1.00 27.11 248 GLY A CA 1
ATOM 1938 C C . GLY A 1 248 ? -0.251 -2.827 50.617 1.00 27.11 248 GLY A C 1
ATOM 1939 O O . GLY A 1 248 ? 0.773 -3.486 50.580 1.00 27.11 248 GLY A O 1
ATOM 1940 N N . SER A 1 249 ? -0.402 -1.668 51.267 1.00 27.45 249 SER A N 1
ATOM 1941 C CA . SER A 1 249 ? 0.246 -1.176 52.502 1.00 27.45 249 SER A CA 1
ATOM 1942 C C . SER A 1 249 ? 1.781 -1.073 52.671 1.00 27.45 249 SER A C 1
ATOM 1944 O O . SER A 1 249 ? 2.567 -1.932 52.302 1.00 27.45 249 SER A O 1
ATOM 1946 N N . GLN A 1 250 ? 2.164 0.032 53.319 1.00 34.16 250 GLN A N 1
ATOM 1947 C CA . GLN A 1 250 ? 3.498 0.604 53.562 1.00 34.16 250 GLN A CA 1
ATOM 1948 C C . GLN A 1 250 ? 4.448 -0.223 54.466 1.00 34.16 250 GLN A C 1
ATOM 1950 O O . GLN A 1 250 ? 3.988 -0.793 55.452 1.00 34.16 250 GLN A O 1
ATOM 1955 N N . ASN A 1 251 ? 5.776 -0.159 54.236 1.00 26.53 251 ASN A N 1
ATOM 1956 C CA . ASN A 1 251 ? 6.753 0.639 55.025 1.00 26.53 251 ASN A CA 1
ATOM 1957 C C . ASN A 1 251 ? 8.245 0.303 54.729 1.00 26.53 251 ASN A C 1
ATOM 1959 O O . ASN A 1 251 ? 8.641 -0.854 54.741 1.00 26.53 251 ASN A O 1
ATOM 1963 N N . ASN A 1 252 ? 9.029 1.376 54.530 1.00 31.56 252 ASN A N 1
ATOM 1964 C CA . ASN A 1 252 ? 10.466 1.664 54.755 1.00 31.56 252 ASN A CA 1
ATOM 1965 C C . ASN A 1 252 ? 11.561 0.571 54.682 1.00 31.56 252 ASN A C 1
ATOM 1967 O O . ASN A 1 252 ? 11.597 -0.314 55.527 1.00 31.56 252 ASN A O 1
ATOM 1971 N N . ALA A 1 253 ? 12.595 0.804 53.853 1.00 27.17 253 ALA A N 1
ATOM 1972 C CA . ALA A 1 253 ? 13.981 1.109 54.279 1.00 27.17 253 ALA A CA 1
ATOM 1973 C C . ALA A 1 253 ? 14.948 1.226 53.074 1.00 27.17 253 ALA A C 1
ATOM 1975 O O . ALA A 1 253 ? 14.809 0.529 52.076 1.00 27.17 253 ALA A O 1
ATOM 1976 N N . LEU A 1 254 ? 15.917 2.138 53.204 1.00 34.53 254 LEU A N 1
ATOM 1977 C CA . LEU A 1 254 ? 17.014 2.456 52.280 1.00 34.53 254 LEU A CA 1
ATOM 1978 C C . LEU A 1 254 ? 17.950 1.268 51.993 1.00 34.53 254 LEU A C 1
ATOM 1980 O O . LEU A 1 254 ? 18.348 0.587 52.934 1.00 34.53 254 LEU A O 1
ATOM 1984 N N . ALA A 1 255 ? 18.420 1.144 50.748 1.00 28.09 255 ALA A N 1
ATOM 1985 C CA . ALA A 1 255 ? 19.812 0.805 50.431 1.00 28.09 255 ALA A CA 1
ATOM 1986 C C . ALA A 1 255 ? 20.124 1.112 48.955 1.00 28.09 255 ALA A C 1
ATOM 1988 O O . ALA A 1 255 ? 19.301 0.877 48.073 1.00 28.09 255 ALA A O 1
ATOM 1989 N N . ASP A 1 256 ? 21.318 1.660 48.741 1.00 35.12 256 ASP A N 1
ATOM 1990 C CA . ASP A 1 256 ? 21.934 2.040 47.472 1.00 35.12 256 ASP A CA 1
ATOM 1991 C C . ASP A 1 256 ? 21.855 0.966 46.382 1.00 35.12 256 ASP A C 1
ATOM 1993 O O . ASP A 1 256 ? 22.089 -0.210 46.655 1.00 35.12 256 ASP A O 1
ATOM 1997 N N . GLN A 1 257 ? 21.681 1.388 45.124 1.00 30.78 257 GLN A N 1
ATOM 1998 C CA . GLN A 1 257 ? 22.316 0.681 44.014 1.00 30.78 257 GLN A CA 1
ATOM 1999 C C . GLN A 1 257 ? 22.639 1.603 42.830 1.00 30.78 257 GLN A C 1
ATOM 2001 O O . GLN A 1 257 ? 21.779 2.202 42.191 1.00 30.78 257 GLN A O 1
ATOM 2006 N N . GLU A 1 258 ? 23.951 1.705 42.637 1.00 30.33 258 GLU A N 1
ATOM 2007 C CA . GLU A 1 258 ? 24.750 2.142 41.498 1.00 30.33 258 GLU A CA 1
ATOM 2008 C C . GLU A 1 258 ? 24.012 2.537 40.213 1.00 30.33 258 GLU A C 1
ATOM 2010 O O . GLU A 1 258 ? 23.378 1.741 39.520 1.00 30.33 258 GLU A O 1
ATOM 2015 N N . GLN A 1 259 ? 24.247 3.789 39.821 1.00 36.72 259 GLN A N 1
ATOM 2016 C CA . GLN A 1 259 ? 23.946 4.332 38.506 1.00 36.72 259 GLN A CA 1
ATOM 2017 C C . GLN A 1 259 ? 24.833 3.648 37.441 1.00 36.72 259 GLN A C 1
ATOM 2019 O O . GLN A 1 259 ? 25.861 4.179 37.019 1.00 36.72 259 GLN A O 1
ATOM 2024 N N . GLY A 1 260 ? 24.445 2.447 37.009 1.00 35.03 260 GLY A N 1
ATOM 2025 C CA . GLY A 1 260 ? 25.067 1.740 35.891 1.00 35.03 260 GLY A CA 1
ATOM 2026 C C . GLY A 1 260 ? 24.976 2.566 34.605 1.00 35.03 260 GLY A C 1
ATOM 2027 O O . GLY A 1 260 ? 23.911 3.064 34.233 1.00 35.03 260 GLY A O 1
ATOM 2028 N N . ASN A 1 261 ? 26.112 2.753 33.935 1.00 41.19 261 ASN A N 1
ATOM 2029 C CA . ASN A 1 261 ? 26.245 3.586 32.744 1.00 41.19 261 ASN A CA 1
ATOM 2030 C C . ASN A 1 261 ? 25.504 2.945 31.552 1.00 41.19 261 ASN A C 1
ATOM 2032 O O . ASN A 1 261 ? 26.040 2.089 30.852 1.00 41.19 261 ASN A O 1
ATOM 2036 N N . ILE A 1 262 ? 24.247 3.348 31.351 1.00 43.59 262 ILE A N 1
ATOM 2037 C CA . ILE A 1 262 ? 23.351 2.814 30.318 1.00 43.59 262 ILE A CA 1
ATOM 2038 C C . ILE A 1 262 ? 23.948 3.071 28.924 1.00 43.59 262 ILE A C 1
ATOM 2040 O O . ILE A 1 262 ? 24.154 4.226 28.511 1.00 43.59 262 ILE A O 1
ATOM 2044 N N . THR A 1 263 ? 24.185 1.998 28.165 1.00 48.66 263 THR A N 1
ATOM 2045 C CA . THR A 1 263 ? 24.687 2.085 26.784 1.00 48.66 263 THR A CA 1
ATOM 2046 C C . THR A 1 263 ? 23.725 2.901 25.905 1.00 48.66 263 THR A C 1
ATOM 2048 O O . THR A 1 263 ? 22.526 2.999 26.179 1.00 48.66 263 THR A O 1
ATOM 2051 N N . SER A 1 264 ? 24.219 3.549 24.843 1.00 49.12 264 SER A N 1
ATOM 2052 C CA . SER A 1 264 ? 23.366 4.336 23.929 1.00 49.12 264 SER A CA 1
ATOM 2053 C C . SER A 1 264 ? 22.225 3.498 23.334 1.00 49.12 264 SER A C 1
ATOM 2055 O O . SER A 1 264 ? 21.089 3.963 23.278 1.00 49.12 264 SER A O 1
ATOM 2057 N N . SER A 1 265 ? 22.513 2.236 23.002 1.00 42.88 265 SER A N 1
ATOM 2058 C CA . SER A 1 265 ? 21.545 1.256 22.497 1.00 42.88 265 SER A CA 1
ATOM 2059 C C . SER A 1 265 ? 20.424 0.962 23.496 1.00 42.88 265 SER A C 1
ATOM 2061 O O . SER A 1 265 ? 19.256 0.886 23.121 1.00 42.88 265 SER A O 1
ATOM 2063 N N . GLU A 1 266 ? 20.753 0.836 24.781 1.00 43.81 266 GLU A N 1
ATOM 2064 C CA . GLU A 1 266 ? 19.773 0.562 25.830 1.00 43.81 266 GLU A CA 1
ATOM 2065 C C . GLU A 1 266 ? 18.915 1.802 26.134 1.00 43.81 266 GLU A C 1
ATOM 2067 O O . GLU A 1 266 ? 17.701 1.686 26.295 1.00 43.81 266 GLU A O 1
ATOM 2072 N N . ARG A 1 267 ? 19.484 3.018 26.094 1.00 54.44 267 ARG A N 1
ATOM 2073 C CA . ARG A 1 267 ? 18.705 4.273 26.196 1.00 54.44 267 ARG A CA 1
ATOM 2074 C C . ARG A 1 267 ? 17.714 4.447 25.050 1.00 54.44 267 ARG A C 1
ATOM 2076 O O . ARG A 1 267 ? 16.581 4.876 25.295 1.00 54.44 267 ARG A O 1
ATOM 2083 N N . ASP A 1 268 ? 18.121 4.110 23.831 1.00 51.59 268 ASP A N 1
ATOM 2084 C CA . ASP A 1 268 ? 17.252 4.160 22.656 1.00 51.59 268 ASP A CA 1
ATOM 2085 C C . ASP A 1 268 ? 16.138 3.115 22.753 1.00 51.59 268 ASP A C 1
ATOM 2087 O O . ASP A 1 268 ? 14.975 3.446 22.523 1.00 51.59 268 ASP A O 1
ATOM 2091 N N . ALA A 1 269 ? 16.445 1.906 23.224 1.00 51.34 269 ALA A N 1
ATOM 2092 C CA . ALA A 1 269 ? 15.453 0.877 23.519 1.00 51.34 269 ALA A CA 1
ATOM 2093 C C . ALA A 1 269 ? 14.449 1.335 24.599 1.00 51.34 269 ALA A C 1
ATOM 2095 O O . ALA A 1 269 ? 13.236 1.276 24.376 1.00 51.34 269 ALA A O 1
ATOM 2096 N N . LYS A 1 270 ? 14.918 1.915 25.723 1.00 54.44 270 LYS A N 1
ATOM 2097 C CA . LYS A 1 270 ? 14.048 2.488 26.777 1.00 54.44 270 LYS A CA 1
ATOM 2098 C C . LYS A 1 270 ? 13.183 3.640 26.242 1.00 54.44 270 LYS A C 1
ATOM 2100 O O . LYS A 1 270 ? 12.055 3.830 26.698 1.00 54.44 270 LYS A O 1
ATOM 2105 N N . ARG A 1 271 ? 13.684 4.446 25.297 1.00 61.56 271 ARG A N 1
ATOM 2106 C CA . ARG A 1 271 ? 12.900 5.497 24.614 1.00 61.56 271 ARG A CA 1
ATOM 2107 C C . ARG A 1 271 ? 11.843 4.914 23.688 1.00 61.56 271 ARG A C 1
ATOM 2109 O O . ARG A 1 271 ? 10.728 5.420 23.693 1.00 61.56 271 ARG A O 1
ATOM 2116 N N . VAL A 1 272 ? 12.172 3.874 22.927 1.00 57.44 272 VAL A N 1
ATOM 2117 C CA . VAL A 1 272 ? 11.243 3.214 21.999 1.00 57.44 272 VAL A CA 1
ATOM 2118 C C . VAL A 1 272 ? 10.123 2.510 22.760 1.00 57.44 272 VAL A C 1
ATOM 2120 O O . VAL A 1 272 ? 8.959 2.716 22.428 1.00 57.44 272 VAL A O 1
ATOM 2123 N N . GLY A 1 273 ? 10.446 1.768 23.823 1.00 58.28 273 GLY A N 1
ATOM 2124 C CA . GLY A 1 273 ? 9.451 1.133 24.692 1.00 58.28 273 GLY A CA 1
ATOM 2125 C C . GLY A 1 273 ? 8.523 2.156 25.349 1.00 58.28 273 GLY A C 1
ATOM 2126 O O . GLY A 1 273 ? 7.303 2.036 25.261 1.00 58.28 273 GLY A O 1
ATOM 2127 N N . ARG A 1 274 ? 9.079 3.236 25.920 1.00 60.19 274 ARG A N 1
ATOM 2128 C CA . ARG A 1 274 ? 8.267 4.345 26.454 1.00 60.19 274 ARG A CA 1
ATOM 2129 C C . ARG A 1 274 ? 7.443 5.038 25.373 1.00 60.19 274 ARG A C 1
ATOM 2131 O O . ARG A 1 274 ? 6.309 5.412 25.638 1.00 60.19 274 ARG A O 1
ATOM 2138 N N . TRP A 1 275 ? 7.966 5.202 24.162 1.00 65.31 275 TRP A N 1
ATOM 2139 C CA . TRP A 1 275 ? 7.215 5.800 23.061 1.00 65.31 275 TRP A CA 1
ATOM 2140 C C . TRP A 1 275 ? 6.034 4.924 22.629 1.00 65.31 275 TRP A C 1
ATOM 2142 O O . TRP A 1 275 ? 4.931 5.451 22.490 1.00 65.31 275 TRP A O 1
ATOM 2152 N N . LEU A 1 276 ? 6.237 3.611 22.482 1.00 60.47 276 LEU A N 1
ATOM 2153 C CA . LEU A 1 276 ? 5.143 2.670 22.248 1.00 60.47 276 LEU A CA 1
ATOM 2154 C C . LEU A 1 276 ? 4.111 2.787 23.374 1.00 60.47 276 LEU A C 1
ATOM 2156 O O . LEU A 1 276 ? 2.936 2.909 23.078 1.00 60.47 276 LEU A O 1
ATOM 2160 N N . PHE A 1 277 ? 4.530 2.879 24.640 1.00 52.69 277 PHE A N 1
ATOM 2161 C CA . PHE A 1 277 ? 3.618 3.065 25.773 1.00 52.69 277 PHE A CA 1
ATOM 2162 C C . PHE A 1 277 ? 2.814 4.372 25.714 1.00 52.69 277 PHE A C 1
ATOM 2164 O O . PHE A 1 277 ? 1.589 4.332 25.801 1.00 52.69 277 PHE A O 1
ATOM 2171 N N . TYR A 1 278 ? 3.469 5.528 25.569 1.00 53.88 278 TYR A N 1
ATOM 2172 C CA . TYR A 1 278 ? 2.798 6.833 25.600 1.00 53.88 278 TYR A CA 1
ATOM 2173 C C . TYR A 1 278 ? 1.966 7.086 24.343 1.00 53.88 278 TYR A C 1
ATOM 2175 O O . TYR A 1 278 ? 0.831 7.538 24.456 1.00 53.88 278 TYR A O 1
ATOM 2183 N N . GLY A 1 279 ? 2.488 6.753 23.159 1.00 56.16 279 GLY A N 1
ATOM 2184 C CA . GLY A 1 279 ? 1.774 6.941 21.894 1.00 56.16 279 GLY A CA 1
ATOM 2185 C C . GLY A 1 279 ? 0.514 6.085 21.816 1.00 56.16 279 GLY A C 1
ATOM 2186 O O . GLY A 1 279 ? -0.541 6.558 21.410 1.00 56.16 279 GLY A O 1
ATOM 2187 N N . VAL A 1 280 ? 0.602 4.844 22.287 1.00 53.66 280 VAL A N 1
ATOM 2188 C CA . VAL A 1 280 ? -0.538 3.933 22.344 1.00 53.66 280 VAL A CA 1
ATOM 2189 C C . VAL A 1 280 ? -1.504 4.290 23.477 1.00 53.66 280 VAL A C 1
ATOM 2191 O O . VAL A 1 280 ? -2.712 4.271 23.268 1.00 53.66 280 VAL A O 1
ATOM 2194 N N . SER A 1 281 ? -1.012 4.635 24.671 1.00 44.28 281 SER A N 1
ATOM 2195 C CA . SER A 1 281 ? -1.876 4.971 25.815 1.00 44.28 281 SER A CA 1
ATOM 2196 C C . SER A 1 281 ? -2.647 6.275 25.607 1.00 44.28 281 SER A C 1
ATOM 2198 O O . SER A 1 281 ? -3.787 6.373 26.056 1.00 44.28 281 SER A O 1
ATOM 2200 N N . CYS A 1 282 ? -2.068 7.259 24.910 1.00 48.19 282 CYS A N 1
ATOM 2201 C CA . CYS A 1 282 ? -2.803 8.443 24.455 1.00 48.19 282 CYS A CA 1
ATOM 2202 C C . CYS A 1 282 ? -3.944 8.056 23.503 1.00 48.19 282 CYS A C 1
ATOM 2204 O O . CYS A 1 282 ? -5.058 8.543 23.668 1.00 48.19 282 CYS A O 1
ATOM 2206 N N . GLN A 1 283 ? -3.702 7.112 22.589 1.00 49.94 283 GLN A N 1
ATOM 2207 C CA . GLN A 1 283 ? -4.710 6.636 21.639 1.00 49.94 283 GLN A CA 1
ATOM 2208 C C . GLN A 1 283 ? -5.837 5.833 22.316 1.00 49.94 283 GLN A C 1
ATOM 2210 O O . GLN A 1 283 ? -7.003 6.005 21.976 1.00 49.94 283 GLN A O 1
ATOM 2215 N N . ILE A 1 284 ? -5.508 4.999 23.314 1.00 44.50 284 ILE A N 1
ATOM 2216 C CA . ILE A 1 284 ? -6.494 4.234 24.103 1.00 44.50 284 ILE A CA 1
ATOM 2217 C C . ILE A 1 284 ? -7.369 5.169 24.951 1.00 44.50 284 ILE A C 1
ATOM 2219 O O . ILE A 1 284 ? -8.572 4.939 25.064 1.00 44.50 284 ILE A O 1
ATOM 2223 N N . LYS A 1 285 ? -6.792 6.226 25.543 1.00 38.59 285 LYS A N 1
ATOM 2224 C CA . LYS A 1 285 ? -7.557 7.189 26.351 1.00 38.59 285 LYS A CA 1
ATOM 2225 C C . LYS A 1 285 ? -8.576 7.976 25.522 1.00 38.59 285 LYS A C 1
ATOM 2227 O O . LYS A 1 285 ? -9.681 8.160 26.012 1.00 38.59 285 LYS A O 1
ATOM 2232 N N . GLY A 1 286 ? -8.259 8.357 24.282 1.00 43.53 286 GLY A N 1
ATOM 2233 C CA . GLY A 1 286 ? -9.242 8.976 23.375 1.00 43.53 286 GLY A CA 1
ATOM 2234 C C . GLY A 1 286 ? -10.382 8.024 22.985 1.00 43.53 286 GLY A C 1
ATOM 2235 O O . GLY A 1 286 ? -11.535 8.421 22.873 1.00 43.53 286 GLY A O 1
ATOM 2236 N N . GLN A 1 287 ? -10.102 6.721 22.875 1.00 41.00 287 GLN A N 1
ATOM 2237 C CA . GLN A 1 287 ? -11.108 5.734 22.470 1.00 41.00 287 GLN A CA 1
ATOM 2238 C C . GLN A 1 287 ? -12.123 5.388 23.576 1.00 41.00 287 GLN A C 1
ATOM 2240 O O . GLN A 1 287 ? -13.266 5.074 23.261 1.00 41.00 287 GLN A O 1
ATOM 2245 N N . GLN A 1 288 ? -11.749 5.489 24.860 1.00 33.34 288 GLN A N 1
ATOM 2246 C CA . GLN A 1 288 ? -12.678 5.261 25.980 1.00 33.34 288 GLN A CA 1
ATOM 2247 C C . GLN A 1 288 ? -13.571 6.465 26.309 1.00 33.34 288 GLN A C 1
ATOM 2249 O O . GLN A 1 288 ? -14.649 6.282 26.868 1.00 33.34 288 GLN A O 1
ATOM 2254 N N . VAL A 1 289 ? -13.164 7.687 25.955 1.00 35.19 289 VAL A N 1
ATOM 2255 C CA . VAL A 1 289 ? -13.993 8.886 26.179 1.00 35.19 289 VAL A CA 1
ATOM 2256 C C . VAL A 1 289 ? -15.166 8.940 25.184 1.00 35.19 289 VAL A C 1
ATOM 2258 O O . VAL A 1 289 ? -16.248 9.399 25.543 1.00 35.19 289 VAL A O 1
ATOM 2261 N N . GLY A 1 290 ? -15.007 8.371 23.982 1.00 33.88 290 GLY A N 1
ATOM 2262 C CA . GLY A 1 290 ? -16.059 8.293 22.959 1.00 33.88 290 GLY A CA 1
ATOM 2263 C C . GLY A 1 290 ? -17.156 7.235 23.181 1.00 33.88 290 GLY A C 1
ATOM 2264 O O . GLY A 1 290 ? -18.186 7.300 22.516 1.00 33.88 290 GLY A O 1
ATOM 2265 N N . GLU A 1 291 ? -16.980 6.282 24.105 1.00 33.72 291 GLU A N 1
ATOM 2266 C CA . GLU A 1 291 ? -17.992 5.255 24.437 1.00 33.72 291 GLU A CA 1
ATOM 2267 C C . GLU A 1 291 ? -18.847 5.614 25.673 1.00 33.72 291 GLU A C 1
ATOM 2269 O O . GLU A 1 291 ? -19.735 4.853 26.049 1.00 33.72 291 GLU A O 1
ATOM 2274 N N . GLY A 1 292 ? -18.614 6.778 26.298 1.00 31.58 292 GLY A N 1
ATOM 2275 C CA . GLY A 1 292 ? -19.230 7.166 27.576 1.00 31.58 292 GLY A CA 1
ATOM 2276 C C . GLY A 1 292 ? -20.335 8.227 27.527 1.00 31.58 292 GLY A C 1
ATOM 2277 O O . GLY A 1 292 ? -20.806 8.633 28.586 1.00 31.58 292 GLY A O 1
ATOM 2278 N N . ILE A 1 293 ? -20.753 8.710 26.352 1.00 38.00 293 ILE A N 1
ATOM 2279 C CA . ILE A 1 293 ? -21.814 9.729 26.250 1.00 38.00 293 ILE A CA 1
ATOM 2280 C C . ILE A 1 293 ? -22.914 9.214 25.323 1.00 38.00 293 ILE A C 1
ATOM 2282 O O . ILE A 1 293 ? -22.891 9.427 24.112 1.00 38.00 293 ILE A O 1
ATOM 2286 N N . GLY A 1 294 ? -23.877 8.504 25.906 1.00 30.48 294 GLY A N 1
ATOM 2287 C CA . GLY A 1 294 ? -25.023 7.980 25.180 1.00 30.48 294 GLY A CA 1
ATOM 2288 C C . GLY A 1 294 ? -26.018 7.243 26.069 1.00 30.48 294 GLY A C 1
ATOM 2289 O O . GLY A 1 294 ? -25.995 6.018 26.106 1.00 30.48 294 GLY A O 1
ATOM 2290 N N . VAL A 1 295 ? -26.944 8.027 26.631 1.00 30.48 295 VAL A N 1
ATOM 2291 C CA . VAL A 1 295 ? -28.270 7.664 27.172 1.00 30.48 295 VAL A CA 1
ATOM 2292 C C . VAL A 1 295 ? -28.323 7.263 28.657 1.00 30.48 295 VAL A C 1
ATOM 2294 O O . VAL A 1 295 ? -28.296 6.083 28.999 1.00 30.48 295 VAL A O 1
ATOM 2297 N N . ASP A 1 296 ? -28.471 8.286 29.507 1.00 31.50 296 ASP A N 1
ATOM 2298 C CA . ASP A 1 296 ? -29.631 8.357 30.416 1.00 31.50 296 ASP A CA 1
ATOM 2299 C C . ASP A 1 296 ? -30.836 8.908 29.630 1.00 31.50 296 ASP A C 1
ATOM 2301 O O . ASP A 1 296 ? -30.605 9.775 28.747 1.00 31.50 296 ASP A O 1
#

Mean predicted aligned error: 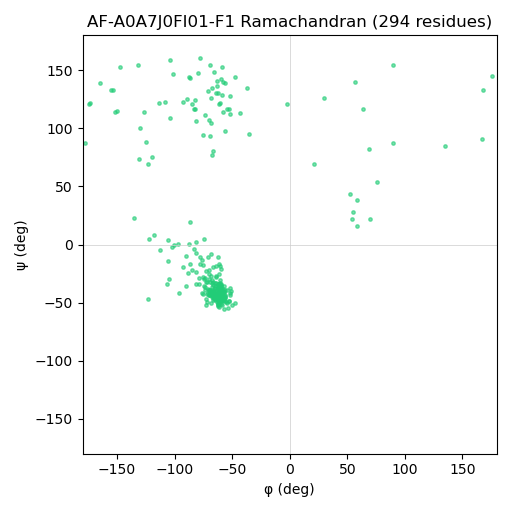13.34 Å

Radius of gyration: 23.9 Å; Cα contacts (8 Å, |Δi|>4): 287; chains: 1; bounding box: 64×38×83 Å

Organism: NCBI:txid165716

pLDDT: mean 74.46, std 22.85, range [26.53, 97.38]

Sequence (296 aa):
MYWLCCVIAIGPEKILTLLPINTNAEDLTCSNVWLIPILRNYVVESSLGFFMEHIVPLAESFQRSSSEVKKSVIRGSLQAYAHGCWGLLPAFCRHPTDTYQKFGTLAKLLITFLTKDSFMLENIAIALQELVKQNKIVLGLNEDAGEFAAPAKTSEINDSSREFESRTPYSKKIASKNIKVLATCSMELLQALIDVFFVSPPGKRQFLKDAIGCLASITDSAVIKRMFILSLERCQLTNDLPEFGKQGSQNNALADQEQGNITSSERDAKRVGRWLFYGVSCQIKGQQVGEGIGVD